Protein AF-A0A7K1ECV0-F1 (afdb_monomer)

Nearest PDB structures (foldseek):
  9j61-assembly6_F  TM=6.506E-01  e=1.079E+00  Streptomyces cinnamoneus
  9j61-assembly8_H  TM=6.694E-01  e=1.564E+00  Streptomyces cinnamoneus
  9j61-assembly2_B  TM=6.559E-01  e=1.884E+00  Streptomyces cinnamoneus
  9j61-assembly1_A  TM=4.413E-01  e=8.956E-01  Streptomyces cinnamoneus
  9j61-assembly7_G  TM=4.171E-01  e=1.771E+00  Streptomyces cinnamoneus

Solvent-accessible surface area (backbone atoms only — not comparable to full-atom values): 9580 Å² total; per-residue (Å²): 134,88,82,75,78,74,82,83,82,78,62,89,89,71,56,62,66,89,28,73,44,97,34,65,50,47,66,62,45,39,50,52,32,49,72,76,16,68,79,30,29,31,34,38,30,26,39,71,55,37,24,29,25,28,60,63,23,38,61,45,54,30,40,5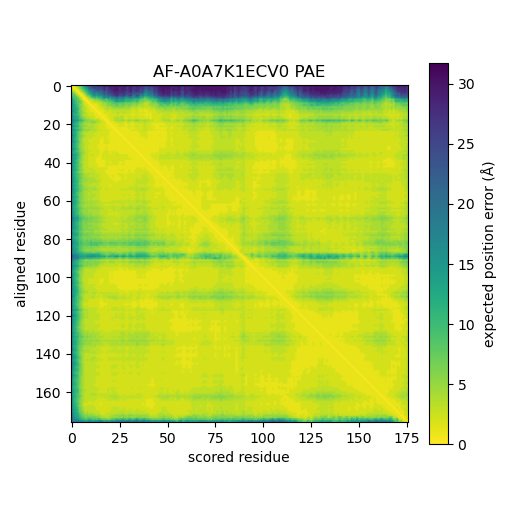0,34,43,45,71,41,84,82,22,51,75,44,66,44,77,92,50,56,45,69,82,57,71,63,69,48,88,75,57,76,54,76,44,28,50,29,42,55,46,31,47,63,77,43,37,85,39,78,44,50,38,32,43,70,45,46,26,34,66,36,42,11,53,52,39,28,76,58,70,40,56,62,73,57,17,39,49,30,20,47,48,49,40,52,55,47,50,56,49,50,52,51,52,46,42,75,54,17,74,57,44,43,81,41,82,43,70,48,51,76,72,80,110

Sequence (176 aa):
MSTRATSLSLPPGLSTGIGYLPHCDPGEAVEFVLRHSPRLPSAPSLPARSRREGMIAQAASGLAGVTIRVDGSIDVDLSLIDPEAPLDDERLSSDAWVGLRAFLTAVADRDGPVKVSLTGPVTLGIALWGAGIDIDLAFRIAGHAVRARIERLVDHVLSRVPQAQVVVFLDEPAMG

Radius of gyration: 16.37 Å; Cα contacts (8 Å, |Δi|>4): 323; chains: 1; bounding box: 38×32×44 Å

Mean predicted aligned error: 4.04 Å

pLDDT: mean 93.49, std 10.14, range [37.84, 98.62]

Secondary structure (DSSP, 8-state):
-----------TT-----SB---S-HHHHHHHHHHH-TTSPBPPB-TTT-GGGSHHHHHHTT-TTEEE-TTS-EEE-TTS--TTSPPS-TT--SGGGHHHHHHHHHTTT--EEEEEEEE-HHHHHHHHHHTT--HHHHHHHHHHHHHHHHHHHHHHHHHH-TTEEEEEEEE-GGG-

Foldseek 3Di:
DDPPPDDADDDPPQDEDPAEDADQDLLVVLVVQCVPRVQEGEQHQHVNNFVCLPQLNLLCQQAFQWDQDRNRAIAGDPVGHDLPDARPCQQVPDPNCPSVVSNLQVCLADQEEYEYEHEALVQNLVSVVVNPDDNVSSSSSSHSSVVNVVVSSVVNSCVRRVNYDYDYHYDYPVVD

Structure (mmCIF, N/CA/C/O backbone):
data_AF-A0A7K1ECV0-F1
#
_entry.id   AF-A0A7K1ECV0-F1
#
loop_
_atom_site.group_PDB
_atom_site.id
_atom_site.type_symbol
_atom_site.label_atom_id
_atom_site.label_alt_id
_atom_site.label_comp_id
_atom_site.label_asym_id
_atom_site.label_entity_id
_atom_site.label_seq_id
_atom_site.pdbx_PDB_ins_code
_atom_site.Cartn_x
_atom_site.Cartn_y
_atom_site.Cartn_z
_atom_site.occupancy
_atom_site.B_iso_or_equiv
_atom_site.auth_seq_id
_atom_site.auth_comp_id
_atom_site.auth_asym_id
_atom_site.auth_atom_id
_atom_site.pdbx_PDB_model_num
ATOM 1 N N . MET A 1 1 ? 15.207 12.474 23.025 1.00 37.88 1 MET A N 1
ATOM 2 C CA . MET A 1 1 ? 13.946 12.087 23.694 1.00 37.88 1 MET A CA 1
ATOM 3 C C . MET A 1 1 ? 13.718 10.619 23.386 1.00 37.88 1 MET A C 1
ATOM 5 O O . MET A 1 1 ? 13.722 10.266 22.219 1.00 37.88 1 MET A O 1
ATOM 9 N N . SER A 1 2 ? 13.677 9.764 24.408 1.00 37.84 2 SER A N 1
ATOM 10 C CA . SER A 1 2 ? 13.571 8.309 24.246 1.00 37.84 2 SER A CA 1
ATOM 11 C C . SER A 1 2 ? 12.123 7.937 23.928 1.00 37.84 2 SER A C 1
ATOM 13 O O . SER A 1 2 ? 11.246 8.109 24.776 1.00 37.84 2 SER A O 1
ATOM 15 N N . THR A 1 3 ? 11.857 7.491 22.701 1.00 42.78 3 THR A N 1
ATOM 16 C CA . THR A 1 3 ? 10.548 6.988 22.276 1.00 42.78 3 THR A CA 1
ATOM 17 C C . THR A 1 3 ? 10.315 5.653 22.979 1.00 42.78 3 THR A C 1
ATOM 19 O O . THR A 1 3 ? 10.854 4.624 22.576 1.00 42.78 3 THR A O 1
ATOM 22 N N . ARG A 1 4 ? 9.560 5.650 24.084 1.00 45.69 4 ARG A N 1
ATOM 23 C CA . ARG A 1 4 ? 9.070 4.397 24.670 1.00 45.69 4 ARG A CA 1
ATOM 24 C C . ARG A 1 4 ? 8.169 3.738 23.630 1.00 45.69 4 ARG A C 1
ATOM 26 O O . ARG A 1 4 ? 7.107 4.270 23.332 1.00 45.69 4 ARG A O 1
ATOM 33 N N . ALA A 1 5 ? 8.589 2.594 23.098 1.00 56.47 5 ALA A N 1
ATOM 34 C CA . ALA A 1 5 ? 7.700 1.716 22.356 1.00 56.47 5 ALA A CA 1
ATOM 35 C C . ALA A 1 5 ? 6.573 1.285 23.305 1.00 56.47 5 ALA A C 1
ATOM 37 O O . ALA A 1 5 ? 6.793 0.512 24.239 1.00 56.47 5 ALA A O 1
ATOM 38 N N . THR A 1 6 ? 5.380 1.848 23.131 1.00 60.03 6 THR A N 1
ATOM 39 C CA . THR A 1 6 ? 4.186 1.421 23.857 1.00 60.03 6 THR A CA 1
ATOM 40 C C . THR A 1 6 ? 3.909 -0.020 23.443 1.00 60.03 6 THR A C 1
ATOM 42 O O . THR A 1 6 ? 3.717 -0.291 22.259 1.00 60.03 6 THR A O 1
ATOM 45 N N . SER A 1 7 ? 3.942 -0.967 24.382 1.00 70.81 7 SER A N 1
ATOM 46 C CA . SER A 1 7 ? 3.729 -2.378 24.058 1.00 70.81 7 SER A CA 1
ATOM 47 C C . SER A 1 7 ? 2.317 -2.574 23.509 1.00 70.81 7 SER A C 1
ATOM 49 O O . SER A 1 7 ? 1.336 -2.370 24.227 1.00 70.81 7 SER A O 1
ATOM 51 N N . LEU A 1 8 ? 2.222 -2.967 22.241 1.00 80.88 8 LEU A N 1
ATOM 52 C CA . LEU A 1 8 ? 0.968 -3.317 21.589 1.00 80.88 8 LEU A CA 1
ATOM 53 C C . LEU A 1 8 ? 0.407 -4.600 22.220 1.00 80.88 8 LEU A C 1
ATOM 55 O O . LEU A 1 8 ? 1.002 -5.669 22.096 1.00 80.88 8 LEU A O 1
ATOM 59 N N . SER A 1 9 ? -0.734 -4.501 22.904 1.00 83.25 9 SER A N 1
ATOM 60 C CA . SER A 1 9 ? -1.427 -5.664 23.466 1.00 83.25 9 SER A CA 1
ATOM 61 C C . SER A 1 9 ? -2.449 -6.191 22.459 1.00 83.25 9 SER A C 1
ATOM 63 O O . SER A 1 9 ? -3.468 -5.549 22.207 1.00 83.25 9 SER A O 1
ATOM 65 N N . LEU A 1 10 ? -2.170 -7.357 21.870 1.00 86.56 10 LEU A N 1
ATOM 66 C CA . LEU A 1 10 ? -3.090 -8.059 20.972 1.00 86.56 10 LEU A CA 1
ATOM 67 C C . LEU A 1 10 ? -3.772 -9.201 21.743 1.00 86.56 10 LEU A C 1
ATOM 69 O O . LEU A 1 10 ? -3.133 -10.217 22.018 1.00 86.56 10 LEU A O 1
ATOM 73 N N . PRO A 1 11 ? -5.046 -9.050 22.140 1.00 89.44 11 PRO A N 1
ATOM 74 C CA . PRO A 1 11 ? -5.739 -10.066 22.919 1.00 89.44 11 PRO A CA 1
ATOM 75 C C . PRO A 1 11 ? -5.983 -11.343 22.097 1.00 89.44 11 PRO A C 1
ATOM 77 O O . PRO A 1 11 ? -6.156 -11.263 20.877 1.00 89.44 11 PRO A O 1
ATOM 80 N N . PRO A 1 12 ? -6.068 -12.521 22.745 1.00 92.62 12 PRO A N 1
ATOM 81 C CA . PRO A 1 12 ? -6.429 -13.763 22.067 1.00 92.62 12 PRO A CA 1
ATOM 82 C C . PRO A 1 12 ? -7.750 -13.636 21.297 1.00 92.62 12 PRO A C 1
ATOM 84 O O . PRO A 1 12 ? -8.711 -13.043 21.791 1.00 92.62 12 PRO A O 1
ATOM 87 N N . GLY A 1 13 ? -7.798 -14.197 20.086 1.00 92.62 13 GLY A N 1
ATOM 88 C CA . GLY A 1 13 ? -8.992 -14.170 19.233 1.00 92.62 13 GLY A CA 1
ATOM 89 C C . GLY A 1 13 ? -9.299 -12.814 18.585 1.00 92.62 13 GLY A C 1
ATOM 90 O O . GLY A 1 13 ? -10.409 -12.613 18.098 1.00 92.62 13 GLY A O 1
ATOM 91 N N . LEU A 1 14 ? -8.351 -11.870 18.581 1.00 94.19 14 LEU A N 1
ATOM 92 C CA . LEU A 1 14 ? -8.498 -10.602 17.869 1.00 94.19 14 LEU A CA 1
ATOM 93 C C . LEU A 1 14 ? -8.657 -10.827 16.355 1.00 94.19 14 LEU A C 1
ATOM 95 O O . LEU A 1 14 ? -7.800 -11.440 15.721 1.00 94.19 14 LEU A O 1
ATOM 99 N N . SER A 1 15 ? -9.730 -10.284 15.778 1.00 95.00 15 SER A N 1
ATOM 100 C CA . SER A 1 15 ? -9.984 -10.304 14.336 1.00 95.00 15 SER A CA 1
ATOM 101 C C . SER A 1 15 ? -9.415 -9.069 13.631 1.00 95.00 15 SER A C 1
ATOM 103 O O . SER A 1 15 ? -9.380 -7.967 14.186 1.00 95.00 15 SER A O 1
ATOM 105 N N . THR A 1 16 ? -8.979 -9.259 12.385 1.00 96.81 16 THR A N 1
ATOM 106 C CA . THR A 1 16 ? -8.577 -8.189 11.464 1.00 96.81 16 THR A CA 1
ATOM 107 C C . THR A 1 16 ? -8.771 -8.635 10.012 1.00 96.81 16 THR A C 1
ATOM 109 O O . THR A 1 16 ? -8.956 -9.822 9.742 1.00 96.81 16 THR A O 1
ATOM 112 N N . GLY A 1 17 ? -8.724 -7.686 9.077 1.00 94.56 17 GLY A N 1
ATOM 113 C CA . GLY A 1 17 ? -8.791 -7.951 7.640 1.00 94.56 17 GLY A CA 1
ATOM 114 C C . GLY A 1 17 ? -7.424 -8.240 7.008 1.00 94.56 17 GLY A C 1
ATOM 115 O O . GLY A 1 17 ? -6.371 -7.950 7.581 1.00 94.56 17 GLY A O 1
ATOM 116 N N . ILE A 1 18 ? -7.444 -8.766 5.782 1.00 93.00 18 ILE A N 1
ATOM 117 C CA . ILE A 1 18 ? -6.257 -8.991 4.930 1.00 93.00 18 ILE A CA 1
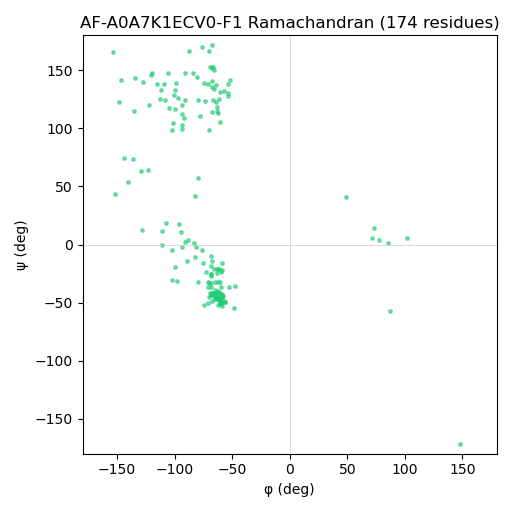ATOM 118 C C . ILE A 1 18 ? -6.018 -7.851 3.915 1.00 93.00 18 ILE A C 1
ATOM 120 O O . ILE A 1 18 ? -5.323 -8.032 2.927 1.00 93.00 18 ILE A O 1
ATOM 124 N N . GLY A 1 19 ? -6.614 -6.675 4.131 1.00 87.69 19 GLY A N 1
ATOM 125 C CA . GLY A 1 19 ? -6.414 -5.481 3.298 1.00 87.69 19 GLY A CA 1
ATOM 126 C C . GLY A 1 19 ? -7.336 -5.388 2.078 1.00 87.69 19 GLY A C 1
ATOM 127 O O . GLY A 1 19 ? -8.082 -4.420 1.963 1.00 87.69 19 GLY A O 1
ATOM 128 N N . TYR A 1 20 ? -7.335 -6.377 1.185 1.00 93.69 20 TYR A N 1
ATOM 129 C CA . TYR A 1 20 ? -8.167 -6.323 -0.025 1.00 93.69 20 TYR A CA 1
ATOM 130 C C . TYR A 1 20 ? -9.671 -6.359 0.291 1.00 93.69 20 TYR A C 1
ATOM 132 O O . TYR A 1 20 ? -10.126 -7.218 1.049 1.00 93.69 20 TYR A O 1
ATOM 140 N N . LEU A 1 21 ? -10.451 -5.477 -0.348 1.00 96.56 21 LEU A N 1
ATOM 141 C CA . LEU A 1 21 ? -11.912 -5.503 -0.300 1.00 96.56 21 LEU A CA 1
ATOM 142 C C . LEU A 1 21 ? -12.556 -5.325 -1.690 1.00 96.56 21 LEU A C 1
ATOM 144 O O . LEU A 1 21 ? -12.092 -4.511 -2.491 1.00 96.56 21 LEU A O 1
ATOM 148 N N . PRO A 1 22 ? -13.682 -6.013 -1.972 1.00 95.38 22 PRO A N 1
ATOM 149 C CA . PRO A 1 22 ? -14.389 -5.933 -3.253 1.00 95.38 22 PRO A CA 1
ATOM 150 C C . PRO A 1 22 ? -15.329 -4.714 -3.333 1.00 95.38 22 PRO A C 1
ATOM 152 O O . PRO A 1 22 ? -16.457 -4.828 -3.803 1.00 95.38 22 PRO A O 1
ATOM 155 N N . HIS A 1 23 ? -14.888 -3.554 -2.841 1.00 97.69 23 HIS A N 1
ATOM 156 C CA . HIS A 1 23 ? -15.672 -2.316 -2.848 1.00 97.69 23 HIS A CA 1
ATOM 157 C C . HIS A 1 23 ? -15.145 -1.348 -3.913 1.00 97.69 23 HIS A C 1
ATOM 159 O O . HIS A 1 23 ? -13.942 -1.296 -4.186 1.00 97.69 23 HIS A O 1
ATOM 165 N N . CYS A 1 24 ? -16.055 -0.559 -4.486 1.00 97.69 24 CYS A N 1
ATOM 166 C CA . CYS A 1 24 ? -15.715 0.554 -5.373 1.00 97.69 24 CYS A CA 1
ATOM 167 C C . CYS A 1 24 ? -15.718 1.894 -4.625 1.00 97.69 24 CYS A C 1
ATOM 169 O O . CYS A 1 24 ? -14.936 2.775 -4.965 1.00 97.69 24 CYS A O 1
ATOM 171 N N . ASP A 1 25 ? -16.558 2.054 -3.599 1.00 98.31 25 ASP A N 1
ATOM 172 C CA . ASP A 1 25 ? -16.584 3.263 -2.781 1.00 98.31 25 ASP A CA 1
ATOM 173 C C . ASP A 1 25 ? -15.641 3.136 -1.563 1.00 98.31 25 ASP A C 1
ATOM 175 O O . ASP A 1 25 ? -15.759 2.183 -0.783 1.00 98.31 25 ASP A O 1
ATOM 179 N N . PRO A 1 26 ? -14.686 4.068 -1.372 1.00 98.31 26 PRO A N 1
ATOM 180 C CA . PRO A 1 26 ? -13.785 4.034 -0.224 1.00 98.31 26 PRO A CA 1
ATOM 181 C C . PRO A 1 26 ? -14.474 4.230 1.128 1.00 98.31 26 PRO A C 1
ATOM 183 O O . PRO A 1 26 ? -14.014 3.665 2.118 1.00 98.31 26 PRO A O 1
ATOM 186 N N . GLY A 1 27 ? -15.550 5.016 1.189 1.00 98.50 27 GLY A N 1
ATOM 187 C CA . GLY A 1 27 ? -16.314 5.241 2.413 1.00 98.50 27 GLY A CA 1
ATOM 188 C C . GLY A 1 27 ? -17.026 3.971 2.866 1.00 98.50 27 GLY A C 1
ATOM 189 O O . GLY A 1 27 ? -16.862 3.565 4.015 1.00 98.50 27 GLY A O 1
ATOM 190 N N . GLU A 1 28 ? -17.720 3.292 1.949 1.00 98.62 28 GLU A N 1
ATOM 191 C CA . GLU A 1 28 ? -18.369 1.999 2.211 1.00 98.62 28 GLU A CA 1
ATOM 192 C C . GLU A 1 28 ? -17.358 0.942 2.675 1.00 98.62 28 GLU A C 1
ATOM 194 O O . GLU A 1 28 ? -17.601 0.216 3.640 1.00 98.62 28 GLU A O 1
ATOM 199 N N . ALA A 1 29 ? -16.186 0.883 2.033 1.00 98.50 29 ALA A N 1
ATOM 200 C CA . ALA A 1 29 ? -15.126 -0.043 2.418 1.00 98.50 29 ALA A CA 1
ATOM 201 C C . ALA A 1 29 ? -14.611 0.221 3.840 1.00 98.50 29 ALA A C 1
ATOM 203 O O . ALA A 1 29 ? -14.404 -0.708 4.623 1.00 98.50 29 ALA A O 1
ATOM 204 N N . VAL A 1 30 ? -14.401 1.491 4.188 1.00 98.50 30 VAL A N 1
ATOM 205 C CA . VAL A 1 30 ? -13.939 1.891 5.520 1.00 98.50 30 VAL A CA 1
ATOM 206 C C . VAL A 1 30 ? -15.010 1.622 6.573 1.00 98.50 30 VAL A C 1
ATOM 208 O O . VAL A 1 30 ? -14.694 1.077 7.631 1.00 98.50 30 VAL A O 1
ATOM 211 N N . GLU A 1 31 ? -16.276 1.918 6.280 1.00 98.56 31 GLU A N 1
ATOM 212 C CA . GLU A 1 31 ? -17.392 1.574 7.159 1.00 98.56 31 GLU A CA 1
ATOM 213 C C . GLU A 1 31 ? -17.452 0.059 7.399 1.00 98.56 31 GLU A C 1
ATOM 215 O O . GLU A 1 31 ? -17.574 -0.387 8.543 1.00 98.56 31 GLU A O 1
ATOM 220 N N . PHE A 1 32 ? -17.283 -0.745 6.345 1.00 98.56 32 PHE A N 1
ATOM 221 C CA . PHE A 1 32 ? -17.209 -2.198 6.450 1.00 98.56 32 PHE A CA 1
ATOM 222 C C . PHE A 1 32 ? -16.071 -2.645 7.380 1.00 98.56 32 PHE A C 1
ATOM 224 O O . PHE A 1 32 ? -16.303 -3.462 8.276 1.00 98.56 32 PHE A O 1
ATOM 231 N N . VAL A 1 33 ? -14.858 -2.103 7.224 1.00 98.44 33 VAL A N 1
ATOM 232 C CA . VAL A 1 33 ? -13.711 -2.423 8.094 1.00 98.44 33 VAL A CA 1
ATOM 233 C C . VAL A 1 33 ? -14.014 -2.089 9.554 1.00 98.44 33 VAL A C 1
ATOM 235 O O . VAL A 1 33 ? -13.817 -2.930 10.436 1.00 98.44 33 VAL A O 1
ATOM 238 N N . LEU A 1 34 ? -14.489 -0.871 9.821 1.00 98.12 34 LEU A N 1
ATOM 239 C CA . LEU A 1 34 ? -14.716 -0.388 11.183 1.00 98.12 34 LEU A CA 1
ATOM 240 C C . LEU A 1 34 ? -15.867 -1.126 11.867 1.00 98.12 34 LEU A C 1
ATOM 242 O O . LEU A 1 34 ? -15.792 -1.387 13.066 1.00 98.12 34 LEU A O 1
ATOM 246 N N . ARG A 1 35 ? -16.889 -1.536 11.111 1.00 98.19 35 ARG A N 1
ATOM 247 C CA . ARG A 1 35 ? -18.006 -2.334 11.623 1.00 98.19 35 ARG A CA 1
ATOM 248 C C . ARG A 1 35 ? -17.575 -3.744 12.033 1.00 98.19 35 ARG A C 1
ATOM 250 O O . ARG A 1 35 ? -18.016 -4.230 13.071 1.00 98.19 35 ARG A O 1
ATOM 257 N N . HIS A 1 36 ? -16.726 -4.406 11.243 1.00 97.44 36 HIS A N 1
ATOM 258 C CA . HIS A 1 36 ? -16.426 -5.836 11.423 1.00 97.44 36 HIS A CA 1
ATOM 259 C C . HIS A 1 36 ? -15.110 -6.129 12.156 1.00 97.44 36 HIS A C 1
ATOM 261 O O . HIS A 1 36 ? -14.914 -7.235 12.660 1.00 97.44 36 HIS A O 1
ATOM 267 N N . SER A 1 37 ? -14.176 -5.180 12.225 1.00 96.62 37 SER A N 1
ATOM 268 C CA . SER A 1 37 ? -12.897 -5.348 12.934 1.00 96.62 37 SER A CA 1
ATOM 269 C C . SER A 1 37 ? -12.469 -4.076 13.685 1.00 96.62 37 SER A C 1
ATOM 271 O O . SER A 1 37 ? -11.339 -3.619 13.523 1.00 96.62 37 SER A O 1
ATOM 273 N N . PRO A 1 38 ? -13.318 -3.499 14.562 1.00 95.81 38 PRO A N 1
ATOM 274 C CA . PRO A 1 38 ? -13.049 -2.205 15.210 1.00 95.81 38 PRO A CA 1
ATOM 275 C C . PRO A 1 38 ? -11.816 -2.204 16.129 1.00 95.81 38 PRO A C 1
ATOM 277 O O . PRO A 1 38 ? -11.221 -1.156 16.392 1.00 95.81 38 PRO A O 1
ATOM 280 N N . ARG A 1 39 ? -11.419 -3.374 16.645 1.00 95.38 39 ARG A N 1
ATOM 281 C CA . ARG A 1 39 ? -10.295 -3.512 17.585 1.00 95.38 39 ARG A CA 1
ATOM 282 C C . ARG A 1 39 ? -8.932 -3.495 16.889 1.00 95.38 39 ARG A C 1
ATOM 284 O O . ARG A 1 39 ? -7.989 -2.978 17.472 1.00 95.38 39 ARG A O 1
ATOM 291 N N . LEU A 1 40 ? -8.846 -3.998 15.657 1.00 96.88 40 LEU A N 1
ATOM 292 C CA . LEU A 1 40 ? -7.664 -3.924 14.793 1.00 96.88 40 LEU A CA 1
ATOM 293 C C . LEU A 1 40 ? -8.114 -3.739 13.336 1.00 96.88 40 LEU A C 1
ATOM 295 O O . LEU A 1 40 ? -8.097 -4.689 12.547 1.00 96.88 40 LEU A O 1
ATOM 299 N N . PRO A 1 41 ? -8.574 -2.534 12.972 1.00 97.75 41 PRO A N 1
ATOM 300 C CA . PRO A 1 41 ? -9.029 -2.263 11.627 1.00 97.75 41 PRO A CA 1
ATOM 301 C C . PRO A 1 41 ? -7.832 -2.234 10.673 1.00 97.75 41 PRO A C 1
ATOM 303 O O . PRO A 1 41 ? -6.774 -1.689 10.997 1.00 97.75 41 PRO A O 1
ATOM 306 N N . SER A 1 42 ? -8.010 -2.839 9.501 1.00 98.12 42 SER A N 1
ATOM 307 C CA . SER A 1 42 ? -7.015 -2.845 8.430 1.00 98.12 42 SER A CA 1
ATOM 308 C C . SER A 1 42 ? -7.387 -1.805 7.388 1.00 98.12 42 SER A C 1
ATOM 310 O O . SER A 1 42 ? -8.504 -1.844 6.877 1.00 98.12 42 SER A O 1
ATOM 312 N N . ALA A 1 43 ? -6.450 -0.929 7.029 1.00 98.19 43 ALA A N 1
ATOM 313 C CA . ALA A 1 43 ? -6.604 -0.045 5.884 1.00 98.19 43 ALA A CA 1
ATOM 314 C C . ALA A 1 43 ? -6.947 -0.883 4.639 1.00 98.19 43 ALA A C 1
ATOM 316 O O . ALA A 1 43 ? -6.249 -1.876 4.380 1.00 98.19 43 ALA A O 1
ATOM 317 N N . PRO A 1 44 ? -8.020 -0.541 3.906 1.00 98.00 44 PRO A N 1
ATOM 318 C CA . PRO A 1 44 ? -8.438 -1.311 2.756 1.00 98.00 44 PRO A CA 1
ATOM 319 C C . PRO A 1 44 ? -7.658 -0.910 1.500 1.00 98.00 44 PRO A C 1
ATOM 321 O O . PRO A 1 44 ? -7.324 0.2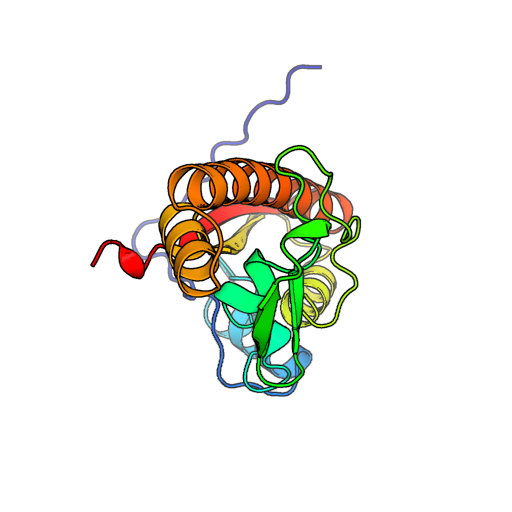62 1.313 1.00 98.00 44 PRO A O 1
ATOM 324 N N . SER A 1 45 ? -7.432 -1.875 0.612 1.00 97.00 45 SER A N 1
ATOM 325 C CA . SER A 1 45 ? -7.060 -1.636 -0.786 1.00 97.00 45 SER A CA 1
ATOM 326 C C . SER A 1 45 ? -8.224 -2.005 -1.706 1.00 97.00 45 SER A C 1
ATOM 328 O O . SER A 1 45 ? -8.908 -3.013 -1.492 1.00 97.00 45 SER A O 1
ATOM 330 N N . LEU A 1 46 ? -8.476 -1.170 -2.722 1.00 97.62 46 LEU A N 1
ATOM 331 C CA . LEU A 1 46 ? -9.705 -1.209 -3.525 1.00 97.62 46 LEU A CA 1
ATOM 332 C C . LEU A 1 46 ? -9.433 -1.398 -5.030 1.00 97.62 46 LEU A C 1
ATOM 334 O O . LEU A 1 46 ? -9.777 -0.532 -5.838 1.00 97.62 46 LEU A O 1
ATOM 338 N N . PRO A 1 47 ? -8.856 -2.528 -5.481 1.00 95.81 47 PRO A N 1
ATOM 339 C CA . PRO A 1 47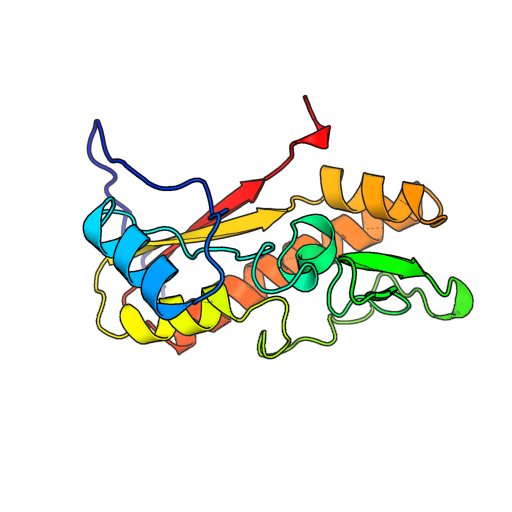 ? -8.562 -2.740 -6.895 1.00 95.81 47 PRO A CA 1
ATOM 340 C C . PRO A 1 47 ? -9.807 -2.877 -7.784 1.00 95.81 47 PRO A C 1
ATOM 342 O O . PRO A 1 47 ? -9.685 -2.759 -9.003 1.00 95.81 47 PRO A O 1
ATOM 345 N N . ALA A 1 48 ? -10.998 -3.078 -7.200 1.00 95.88 48 ALA A N 1
ATOM 346 C CA . ALA A 1 48 ? -12.273 -2.960 -7.912 1.00 95.88 48 ALA A CA 1
ATOM 347 C C . ALA A 1 48 ? -12.614 -1.497 -8.256 1.00 95.88 48 ALA A C 1
ATOM 349 O O . ALA A 1 48 ? -13.188 -1.240 -9.312 1.00 95.88 48 ALA A O 1
ATOM 350 N N . ARG A 1 49 ? -12.198 -0.538 -7.415 1.00 96.81 49 ARG A N 1
ATOM 351 C CA . ARG A 1 49 ? -12.271 0.900 -7.704 1.00 96.81 49 ARG A CA 1
ATOM 352 C C . ARG A 1 49 ? -11.208 1.325 -8.715 1.00 96.81 49 ARG A C 1
ATOM 354 O O . ARG A 1 49 ? -11.508 2.009 -9.688 1.00 96.81 49 ARG A O 1
ATOM 361 N N . SER A 1 50 ? -9.951 0.974 -8.457 1.00 96.62 50 SER A N 1
ATOM 362 C CA . SER A 1 50 ? -8.825 1.292 -9.335 1.00 96.62 50 SER A CA 1
ATOM 363 C C . SER A 1 50 ? -7.776 0.213 -9.241 1.00 96.62 50 SER A C 1
ATOM 365 O O . SER A 1 50 ? -7.203 -0.015 -8.181 1.00 96.62 50 SER A O 1
ATOM 367 N N . ARG A 1 51 ? -7.444 -0.390 -10.380 1.00 96.81 51 ARG A N 1
ATOM 368 C CA . ARG A 1 51 ? -6.432 -1.447 -10.475 1.00 96.81 51 ARG A CA 1
ATOM 369 C C . ARG A 1 51 ? -5.048 -1.008 -9.989 1.00 96.81 51 ARG A C 1
ATOM 371 O O . ARG A 1 51 ? -4.224 -1.858 -9.672 1.00 96.81 51 ARG A O 1
ATOM 378 N N . ARG A 1 52 ? -4.822 0.304 -9.857 1.00 95.81 52 ARG A N 1
ATOM 379 C CA . ARG A 1 52 ? -3.624 0.891 -9.243 1.00 95.81 52 ARG A CA 1
ATOM 380 C C . ARG A 1 52 ? -3.493 0.599 -7.747 1.00 95.81 52 ARG A C 1
ATOM 382 O O . ARG A 1 52 ? -2.389 0.657 -7.231 1.00 95.81 52 ARG A O 1
ATOM 389 N N . GLU A 1 53 ? -4.585 0.256 -7.066 1.00 96.38 53 GLU A N 1
ATOM 390 C CA . GLU A 1 53 ? -4.575 -0.224 -5.674 1.00 96.38 53 GLU A CA 1
ATOM 391 C C . GLU A 1 53 ? -4.278 -1.733 -5.571 1.00 96.38 53 GLU A C 1
ATOM 393 O O . GLU A 1 53 ? -4.286 -2.297 -4.479 1.00 96.38 53 GLU A O 1
ATOM 398 N N . GLY A 1 54 ? -4.041 -2.417 -6.697 1.00 95.69 54 GLY A N 1
ATOM 399 C CA . GLY A 1 54 ? -3.597 -3.809 -6.700 1.00 95.69 54 GLY A CA 1
ATOM 400 C C . GLY A 1 54 ? -2.187 -3.956 -6.123 1.00 95.69 54 GLY A C 1
ATOM 401 O O . GLY A 1 54 ? -1.375 -3.044 -6.233 1.00 95.69 54 GLY A O 1
ATOM 402 N N . MET A 1 55 ? -1.880 -5.123 -5.551 1.00 95.12 55 MET A N 1
ATOM 403 C CA . MET A 1 55 ? -0.639 -5.383 -4.801 1.00 95.12 55 MET A CA 1
ATOM 404 C C . MET A 1 55 ? 0.641 -4.928 -5.518 1.00 95.12 55 MET A C 1
ATOM 406 O O . MET A 1 55 ? 1.426 -4.163 -4.959 1.00 95.12 55 MET A O 1
ATOM 410 N N . ILE A 1 56 ? 0.853 -5.380 -6.758 1.00 96.44 56 ILE A N 1
ATOM 411 C CA . ILE A 1 56 ? 2.054 -5.031 -7.532 1.00 96.44 56 ILE A CA 1
ATOM 412 C C . ILE A 1 56 ? 2.022 -3.563 -7.954 1.00 96.44 56 ILE A C 1
ATOM 414 O O . ILE A 1 56 ? 3.011 -2.857 -7.795 1.00 96.44 56 ILE A O 1
ATOM 418 N N . ALA A 1 57 ? 0.876 -3.091 -8.444 1.00 96.19 57 ALA A N 1
ATOM 419 C CA . ALA A 1 57 ? 0.708 -1.725 -8.924 1.00 96.19 57 ALA A CA 1
ATOM 420 C C . ALA A 1 57 ? 0.972 -0.682 -7.825 1.00 96.19 57 ALA A C 1
ATOM 422 O O . ALA A 1 57 ? 1.691 0.292 -8.039 1.00 96.19 57 ALA A O 1
ATOM 423 N N . GLN A 1 58 ? 0.429 -0.917 -6.631 1.00 95.50 58 GLN A N 1
ATOM 424 C CA . GLN A 1 58 ? 0.613 -0.059 -5.469 1.00 95.50 58 GLN A CA 1
ATOM 425 C C . GLN A 1 58 ? 2.061 -0.112 -4.969 1.00 95.50 58 GLN A C 1
ATOM 427 O O . GLN A 1 58 ? 2.655 0.930 -4.691 1.00 95.50 58 GLN A O 1
ATOM 432 N N . ALA A 1 59 ? 2.661 -1.303 -4.897 1.00 95.75 59 ALA A N 1
ATOM 433 C CA . ALA A 1 59 ? 4.050 -1.458 -4.475 1.00 95.75 59 ALA A CA 1
ATOM 434 C C . ALA A 1 59 ? 5.032 -0.774 -5.438 1.00 95.75 59 ALA A C 1
ATOM 436 O O . ALA A 1 59 ? 5.944 -0.090 -4.983 1.00 95.75 59 ALA A O 1
ATOM 437 N N . ALA A 1 60 ? 4.791 -0.880 -6.746 1.00 96.12 60 ALA A N 1
ATOM 438 C CA . ALA A 1 60 ? 5.629 -0.298 -7.789 1.00 96.12 60 ALA A CA 1
ATOM 439 C C . ALA A 1 60 ? 5.362 1.196 -8.069 1.00 96.12 60 ALA A C 1
ATOM 441 O O . ALA A 1 60 ? 6.131 1.831 -8.788 1.00 96.12 60 ALA A O 1
ATOM 442 N N . SER A 1 61 ? 4.286 1.774 -7.521 1.00 95.19 61 SER A N 1
ATOM 443 C CA . SER A 1 61 ? 3.957 3.197 -7.684 1.00 95.19 61 SER A CA 1
ATOM 444 C C . SER A 1 61 ? 5.143 4.082 -7.286 1.00 95.19 61 SER A C 1
ATOM 446 O O . SER A 1 61 ? 5.685 3.912 -6.201 1.00 95.19 61 SER A O 1
ATOM 448 N N . GLY A 1 62 ? 5.524 5.045 -8.126 1.00 94.81 62 GLY A N 1
ATOM 449 C CA . GLY A 1 62 ? 6.606 5.996 -7.833 1.00 94.81 62 GLY A CA 1
ATOM 450 C C . GLY A 1 62 ? 8.028 5.444 -7.992 1.00 94.81 62 GLY A C 1
ATOM 451 O O . GLY A 1 62 ? 8.975 6.164 -7.696 1.00 94.81 62 GLY A O 1
ATOM 452 N N . LEU A 1 63 ? 8.214 4.198 -8.442 1.00 96.50 63 LEU A N 1
ATOM 453 C CA . LEU A 1 63 ? 9.539 3.703 -8.826 1.00 96.50 63 LEU A CA 1
ATOM 454 C C . LEU A 1 63 ? 10.048 4.428 -10.081 1.00 96.50 63 LEU A C 1
ATOM 456 O O . LEU A 1 63 ? 9.314 4.570 -11.061 1.00 96.50 63 LEU A O 1
ATOM 460 N N . ALA A 1 64 ? 11.320 4.833 -10.071 1.00 96.88 64 ALA A N 1
ATOM 461 C CA . ALA A 1 64 ? 11.977 5.399 -11.246 1.00 96.88 64 ALA A CA 1
ATOM 462 C C . ALA A 1 64 ? 11.916 4.413 -12.421 1.00 96.88 64 ALA A C 1
ATOM 464 O O . ALA A 1 64 ? 12.167 3.222 -12.248 1.00 96.88 64 ALA A O 1
ATOM 465 N N . GLY A 1 65 ? 11.528 4.904 -13.600 1.00 96.56 65 GLY A N 1
ATOM 466 C CA . GLY A 1 65 ? 11.375 4.093 -14.809 1.00 96.56 65 GLY A CA 1
ATOM 467 C C . GLY A 1 65 ? 10.184 3.129 -14.815 1.00 96.56 65 GLY A C 1
ATOM 468 O O . GLY A 1 65 ? 10.043 2.380 -15.777 1.00 96.56 65 GLY A O 1
ATOM 469 N N . VAL A 1 66 ? 9.301 3.149 -13.806 1.00 97.06 66 VAL A N 1
ATOM 470 C CA . VAL A 1 66 ? 8.104 2.293 -13.767 1.00 97.06 66 VAL A CA 1
ATOM 471 C C . VAL A 1 66 ? 6.828 3.120 -13.886 1.00 97.06 66 VAL A C 1
ATOM 473 O O . VAL A 1 66 ? 6.554 4.007 -13.081 1.00 97.06 66 VAL A O 1
ATOM 476 N N . THR A 1 67 ? 5.990 2.782 -14.865 1.00 96.12 67 THR A N 1
ATOM 477 C CA . THR A 1 67 ? 4.669 3.395 -15.054 1.00 96.12 67 THR A CA 1
ATOM 478 C C . THR A 1 67 ? 3.556 2.397 -14.759 1.00 96.12 67 THR A C 1
ATOM 480 O O . THR A 1 67 ? 3.554 1.279 -15.270 1.00 96.12 67 THR A O 1
ATOM 483 N N . ILE A 1 68 ? 2.557 2.817 -13.975 1.00 95.94 68 ILE A N 1
ATOM 484 C CA . ILE A 1 68 ? 1.370 2.005 -13.675 1.00 95.94 68 ILE A CA 1
ATOM 485 C C . ILE A 1 68 ? 0.244 2.323 -14.666 1.00 95.94 68 ILE A C 1
ATOM 487 O O . ILE A 1 68 ? -0.361 3.408 -14.634 1.00 95.94 68 ILE A O 1
ATOM 491 N N . ARG A 1 69 ? -0.087 1.354 -15.523 1.00 94.56 69 ARG A N 1
ATOM 492 C CA . ARG A 1 69 ? -1.183 1.467 -16.493 1.00 94.56 69 ARG A CA 1
ATOM 493 C C . ARG A 1 69 ? -2.553 1.456 -15.807 1.00 94.56 69 ARG A C 1
ATOM 495 O O . ARG A 1 69 ? -2.699 1.139 -14.627 1.00 94.56 69 ARG A O 1
ATOM 502 N N . VAL A 1 70 ? -3.589 1.832 -16.559 1.00 92.50 70 VAL A N 1
ATOM 503 C CA . VAL A 1 70 ? -4.977 1.904 -16.057 1.00 92.50 70 VAL A CA 1
ATOM 504 C C . VAL A 1 70 ? -5.490 0.541 -15.578 1.00 92.50 70 VAL A C 1
ATOM 506 O O . VAL A 1 70 ? -6.254 0.479 -14.619 1.00 92.50 70 VAL A O 1
ATOM 509 N N . ASP A 1 71 ? -5.042 -0.547 -16.203 1.00 94.56 71 ASP A N 1
ATOM 510 C CA . ASP A 1 71 ? -5.404 -1.924 -15.849 1.00 94.56 71 ASP A CA 1
ATOM 511 C C . ASP A 1 71 ? -4.608 -2.503 -14.661 1.00 94.56 71 ASP A C 1
ATOM 513 O O . ASP A 1 71 ? -4.894 -3.619 -14.210 1.00 94.56 71 ASP A O 1
ATOM 517 N N . GLY A 1 72 ? -3.659 -1.731 -14.118 1.00 93.50 72 GLY A N 1
ATOM 518 C CA . GLY A 1 72 ? -2.778 -2.111 -13.013 1.00 93.50 72 GLY A CA 1
ATOM 519 C C . GLY A 1 72 ? -1.520 -2.867 -13.443 1.00 93.50 72 GLY A C 1
ATOM 520 O O . GLY A 1 72 ? -0.734 -3.244 -12.577 1.00 93.50 72 GLY A O 1
ATOM 521 N N . SER A 1 73 ? -1.306 -3.091 -14.743 1.00 95.19 73 SER A N 1
ATOM 522 C CA . SER A 1 73 ? -0.025 -3.606 -15.231 1.00 95.19 73 SER A CA 1
ATOM 523 C C . SER A 1 73 ? 1.083 -2.559 -15.090 1.00 95.19 73 SER A C 1
ATOM 525 O O . SER A 1 73 ? 0.829 -1.348 -15.093 1.00 95.19 73 SER A O 1
ATOM 527 N N . ILE A 1 74 ? 2.317 -3.042 -14.959 1.00 96.50 74 ILE A N 1
ATOM 528 C CA . ILE A 1 74 ? 3.518 -2.210 -14.906 1.00 96.50 74 ILE A CA 1
ATOM 529 C C . ILE A 1 74 ? 4.185 -2.173 -16.280 1.00 96.50 74 ILE A C 1
ATOM 531 O O . ILE A 1 74 ? 4.245 -3.186 -16.976 1.00 96.50 74 ILE A O 1
ATOM 535 N N . ASP 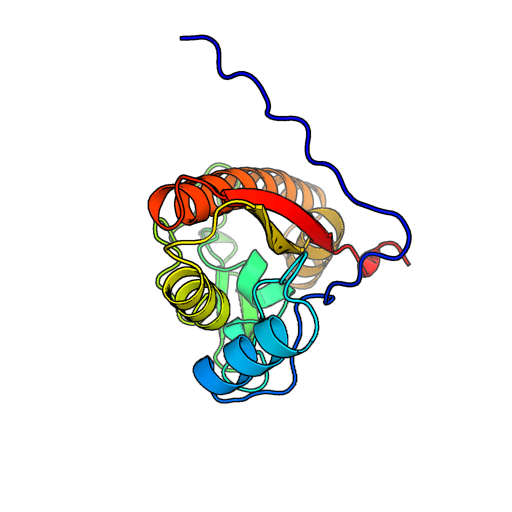A 1 75 ? 4.652 -0.993 -16.666 1.00 96.12 75 ASP A N 1
ATOM 536 C CA . ASP A 1 75 ? 5.508 -0.767 -17.826 1.00 96.12 75 ASP A CA 1
ATOM 537 C C . ASP A 1 75 ? 6.865 -0.267 -17.347 1.00 96.12 75 ASP A C 1
ATOM 539 O O . ASP A 1 75 ? 6.913 0.557 -16.430 1.00 96.12 75 ASP A O 1
ATOM 543 N N . VAL A 1 76 ? 7.942 -0.762 -17.949 1.00 97.56 76 VAL A N 1
ATOM 544 C CA . VAL A 1 76 ? 9.307 -0.477 -17.503 1.00 97.56 76 VAL A CA 1
ATOM 545 C C . VAL A 1 76 ? 10.105 0.159 -18.631 1.00 97.56 76 VAL A C 1
ATOM 547 O O . VAL A 1 76 ? 10.332 -0.458 -19.670 1.00 97.56 76 VAL A O 1
ATOM 550 N N . ASP A 1 77 ? 10.590 1.374 -18.391 1.00 97.25 77 ASP A N 1
ATOM 551 C CA . ASP A 1 77 ? 11.639 1.994 -19.191 1.00 97.25 77 ASP A CA 1
ATOM 552 C C . ASP A 1 77 ? 12.995 1.709 -18.538 1.00 97.25 77 ASP A C 1
ATOM 554 O O . ASP A 1 77 ? 13.406 2.369 -17.581 1.00 97.25 77 ASP A O 1
ATOM 558 N N . LEU A 1 78 ? 13.699 0.711 -19.076 1.00 95.69 78 LEU A N 1
ATOM 559 C CA . LEU A 1 78 ? 15.001 0.271 -18.571 1.00 95.69 78 LEU A CA 1
ATOM 560 C C . LEU A 1 78 ? 16.064 1.378 -18.591 1.00 95.69 78 LEU A C 1
ATOM 562 O O . LEU A 1 78 ? 17.019 1.299 -17.824 1.00 95.69 78 LEU A O 1
ATOM 566 N N . SER A 1 79 ? 15.915 2.404 -19.436 1.00 96.31 79 SER A N 1
ATOM 567 C CA . SER A 1 79 ? 16.864 3.522 -19.497 1.00 96.31 79 SER A CA 1
ATOM 568 C C . SER A 1 79 ? 16.724 4.504 -18.328 1.00 96.31 79 SER A C 1
ATOM 570 O O . SER A 1 79 ? 17.636 5.291 -18.080 1.00 96.31 79 SER A O 1
ATOM 572 N N . LEU A 1 80 ? 15.602 4.437 -17.604 1.00 96.31 80 LEU A N 1
ATOM 573 C CA . LEU A 1 80 ? 15.259 5.310 -16.480 1.00 96.31 80 LEU A CA 1
ATOM 574 C C . LEU A 1 80 ? 15.278 4.583 -15.127 1.00 96.31 80 LEU A C 1
ATOM 576 O O . LEU A 1 80 ? 14.989 5.203 -14.102 1.00 96.31 80 LEU A O 1
ATOM 580 N N . ILE A 1 81 ? 15.581 3.282 -15.109 1.00 96.25 81 ILE A N 1
ATOM 581 C CA . ILE A 1 81 ? 15.704 2.513 -13.871 1.00 96.25 81 ILE A CA 1
ATOM 582 C C . ILE A 1 81 ? 16.916 3.006 -13.078 1.00 96.25 81 ILE A C 1
ATOM 584 O O . ILE A 1 81 ? 18.050 2.960 -13.553 1.00 96.25 81 ILE A O 1
ATOM 588 N N . ASP A 1 82 ? 16.668 3.398 -11.832 1.00 92.75 82 ASP A N 1
ATOM 589 C CA . ASP A 1 82 ? 17.693 3.747 -10.856 1.00 92.75 82 ASP A CA 1
ATOM 590 C C . ASP A 1 82 ? 17.345 3.087 -9.508 1.00 92.75 82 ASP A C 1
ATOM 592 O O . ASP A 1 82 ? 16.311 3.416 -8.919 1.00 92.75 82 ASP A O 1
ATOM 596 N N . PRO A 1 83 ? 18.163 2.135 -9.015 1.00 90.44 83 PRO A N 1
ATOM 597 C CA . PRO A 1 83 ? 17.907 1.448 -7.750 1.00 90.44 83 PRO A CA 1
ATOM 598 C C . PRO A 1 83 ? 18.037 2.341 -6.513 1.00 90.44 83 PRO A C 1
ATOM 600 O O . PRO A 1 83 ? 17.518 1.970 -5.462 1.00 90.44 83 PRO A O 1
ATOM 603 N N . GLU A 1 84 ? 18.702 3.491 -6.630 1.00 90.25 84 GLU A N 1
ATOM 604 C CA . GLU A 1 84 ? 18.914 4.433 -5.529 1.00 90.25 84 GLU A CA 1
ATOM 605 C C . GLU A 1 84 ? 17.976 5.647 -5.609 1.00 90.25 84 GLU A C 1
ATOM 607 O O . GLU A 1 84 ? 17.959 6.480 -4.697 1.00 90.25 84 GLU A O 1
ATOM 612 N N . ALA A 1 85 ? 17.181 5.764 -6.679 1.00 92.75 85 ALA A N 1
ATOM 613 C CA . ALA A 1 85 ? 16.246 6.867 -6.826 1.00 92.75 85 ALA A CA 1
ATOM 614 C C . ALA A 1 85 ? 15.167 6.830 -5.729 1.00 92.75 85 ALA A C 1
ATOM 616 O O . ALA A 1 85 ? 14.611 5.770 -5.416 1.00 92.75 85 ALA A O 1
ATOM 617 N N . PRO A 1 86 ? 14.817 7.989 -5.145 1.00 92.31 86 PRO A N 1
ATOM 618 C CA . PRO A 1 86 ? 13.722 8.059 -4.194 1.00 92.31 86 PRO A CA 1
ATOM 619 C C . PRO A 1 86 ? 12.391 7.747 -4.885 1.00 92.31 86 PRO A C 1
ATOM 621 O O . PRO A 1 86 ? 12.180 8.065 -6.053 1.00 92.31 86 PRO A O 1
ATOM 624 N N . LEU A 1 87 ? 11.453 7.182 -4.125 1.00 93.19 87 LEU A N 1
ATOM 625 C CA . LEU A 1 87 ? 10.089 6.956 -4.595 1.00 93.19 87 LEU A CA 1
ATOM 626 C C . LEU A 1 87 ? 9.384 8.294 -4.880 1.00 93.19 87 LEU A C 1
ATOM 628 O O . LEU A 1 87 ? 9.196 9.089 -3.950 1.00 93.19 87 LEU A O 1
ATOM 632 N N . ASP A 1 88 ? 8.903 8.489 -6.107 1.00 90.44 88 ASP A N 1
ATOM 633 C CA . ASP A 1 88 ? 8.107 9.640 -6.559 1.00 90.44 88 ASP A CA 1
ATOM 634 C C . ASP A 1 88 ? 6.626 9.506 -6.143 1.00 90.44 88 ASP A C 1
ATOM 636 O O . ASP A 1 88 ? 5.701 9.430 -6.951 1.00 90.44 88 ASP A O 1
ATOM 640 N N . ASP A 1 89 ? 6.394 9.364 -4.833 1.00 83.94 89 ASP A N 1
ATOM 641 C CA . ASP A 1 89 ? 5.055 9.325 -4.231 1.00 83.94 89 ASP A CA 1
ATOM 642 C C . ASP A 1 89 ? 5.026 9.827 -2.778 1.00 83.94 89 ASP A C 1
ATOM 644 O O . ASP A 1 89 ? 4.379 9.242 -1.910 1.00 83.94 89 ASP A O 1
ATOM 648 N N . GLU A 1 90 ? 5.724 10.935 -2.497 1.00 71.75 90 GLU A N 1
ATOM 649 C CA . GLU A 1 90 ? 6.035 11.411 -1.133 1.00 71.75 90 GLU A CA 1
ATOM 650 C C . GLU A 1 90 ? 4.852 11.431 -0.154 1.00 71.75 90 GLU A C 1
ATOM 652 O O . GLU A 1 90 ? 5.022 11.164 1.034 1.00 71.75 90 GLU A O 1
ATOM 6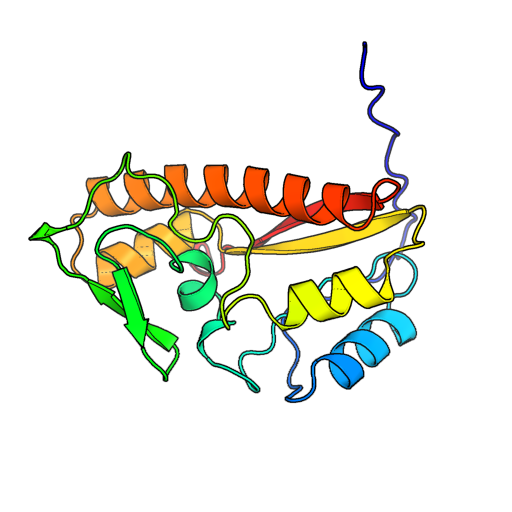57 N N . ARG A 1 91 ? 3.642 11.741 -0.634 1.00 79.62 91 ARG A N 1
ATOM 658 C CA . ARG A 1 91 ? 2.440 11.877 0.207 1.00 79.62 91 ARG A CA 1
ATOM 659 C C . ARG A 1 91 ? 1.396 10.793 -0.005 1.00 79.62 91 ARG A C 1
ATOM 661 O O . ARG A 1 91 ? 0.265 10.983 0.443 1.00 79.62 91 ARG A O 1
ATOM 668 N N . LEU A 1 92 ? 1.736 9.714 -0.714 1.00 91.44 92 LEU A N 1
ATOM 669 C CA . LEU A 1 92 ? 0.790 8.644 -1.047 1.00 91.44 92 LEU A CA 1
ATOM 670 C C . LEU A 1 92 ? -0.511 9.235 -1.636 1.00 91.44 92 LEU A C 1
ATOM 672 O O . LEU A 1 92 ? -1.630 8.881 -1.261 1.00 91.44 92 LEU A O 1
ATOM 676 N N . SER A 1 93 ? -0.369 10.246 -2.500 1.00 89.56 93 SER A N 1
ATOM 677 C CA . SER A 1 93 ? -1.476 11.059 -3.025 1.00 89.56 93 SER A CA 1
ATOM 678 C C . SER A 1 93 ? -2.092 10.482 -4.298 1.00 89.56 93 SER A C 1
ATOM 680 O O . SER A 1 93 ? -3.197 10.877 -4.671 1.00 89.56 93 SER A O 1
ATOM 682 N N . SER A 1 94 ? -1.412 9.531 -4.941 1.00 91.25 94 SER A N 1
ATOM 683 C CA . SER A 1 94 ? -1.864 8.905 -6.181 1.00 91.25 94 SER A CA 1
ATOM 684 C C . SER A 1 94 ? -3.123 8.051 -5.986 1.00 91.25 94 SER A C 1
ATOM 686 O O . SER A 1 94 ? -3.578 7.770 -4.869 1.00 91.25 94 SER A O 1
ATOM 688 N N . ASP A 1 95 ? -3.680 7.601 -7.106 1.00 90.75 95 ASP A N 1
ATOM 689 C CA . ASP A 1 95 ? -4.819 6.686 -7.154 1.00 90.75 95 ASP A CA 1
ATOM 690 C 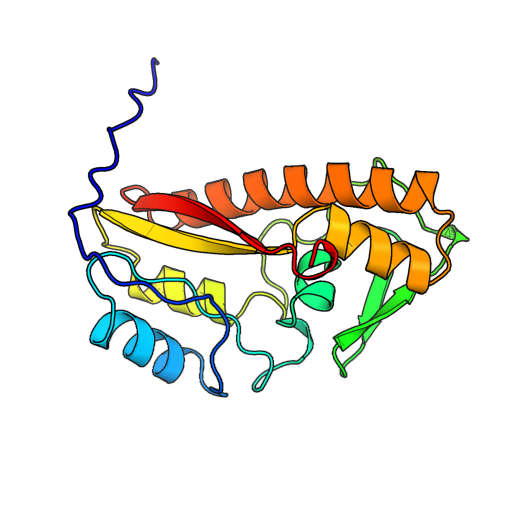C . ASP A 1 95 ? -4.571 5.346 -6.452 1.00 90.75 95 ASP A C 1
ATOM 692 O O . ASP A 1 95 ? -5.530 4.699 -6.039 1.00 90.75 95 ASP A O 1
ATOM 696 N N . ALA A 1 96 ? -3.308 4.946 -6.283 1.00 93.56 96 ALA A N 1
ATOM 697 C CA . ALA A 1 96 ? -2.928 3.705 -5.614 1.00 93.56 96 ALA A CA 1
ATOM 698 C C . ALA A 1 96 ? -3.229 3.704 -4.103 1.00 93.56 96 ALA A C 1
ATOM 700 O O . ALA A 1 96 ? -3.141 2.661 -3.463 1.00 93.56 96 ALA A O 1
ATOM 701 N N . TRP A 1 97 ? -3.591 4.853 -3.529 1.00 96.44 97 TRP A N 1
ATOM 702 C CA . TRP A 1 97 ? -3.658 5.054 -2.079 1.00 96.44 97 TRP A CA 1
ATOM 703 C C . TRP A 1 97 ? -4.995 5.625 -1.591 1.00 96.44 97 TRP A C 1
ATOM 705 O O . TRP A 1 97 ? -5.098 6.064 -0.446 1.00 96.44 97 TRP A O 1
ATOM 715 N N . VAL A 1 98 ? -6.033 5.647 -2.434 1.00 97.38 98 VAL A N 1
ATOM 716 C CA . VAL A 1 98 ? -7.337 6.229 -2.069 1.00 97.38 98 VAL A CA 1
ATOM 717 C C . VAL A 1 98 ? -7.974 5.487 -0.888 1.00 97.38 98 VAL A C 1
ATOM 719 O O . VAL A 1 98 ? -8.412 6.152 0.053 1.00 97.38 98 VAL A O 1
ATOM 722 N N . GLY A 1 99 ? -7.966 4.146 -0.884 1.00 97.94 99 GLY A N 1
ATOM 723 C CA . GLY A 1 99 ? -8.467 3.350 0.244 1.00 97.94 99 GLY A CA 1
ATOM 724 C C . GLY A 1 99 ? -7.756 3.668 1.567 1.00 97.94 99 GLY A C 1
ATOM 725 O O . GLY A 1 99 ? -8.411 3.919 2.581 1.00 97.94 99 GLY A O 1
ATOM 726 N N . LEU A 1 100 ? -6.422 3.783 1.538 1.00 97.88 100 LEU A N 1
ATOM 727 C CA . LEU A 1 100 ? -5.619 4.200 2.693 1.00 97.88 100 LEU A CA 1
ATOM 728 C C . LEU A 1 100 ? -6.007 5.603 3.181 1.00 97.88 100 LEU A C 1
ATOM 730 O O . LEU A 1 100 ? -6.244 5.795 4.370 1.00 97.88 100 LEU A O 1
ATOM 734 N N . ARG A 1 101 ? -6.091 6.597 2.288 1.00 97.69 101 ARG A N 1
ATOM 735 C CA . ARG A 1 101 ? -6.394 7.984 2.685 1.00 97.69 101 ARG A CA 1
ATOM 736 C C . ARG A 1 101 ? -7.798 8.139 3.271 1.00 97.69 101 ARG A C 1
ATOM 738 O O . ARG A 1 101 ? -7.973 8.879 4.242 1.00 97.69 101 ARG A O 1
ATOM 745 N N . ALA A 1 102 ? -8.784 7.441 2.707 1.00 98.44 102 ALA A N 1
ATOM 746 C CA . ALA A 1 102 ? -10.140 7.402 3.249 1.00 98.44 102 ALA A CA 1
ATOM 747 C C . ALA A 1 102 ? -10.148 6.784 4.655 1.00 98.44 102 ALA A C 1
ATOM 749 O O . ALA A 1 102 ? -10.724 7.350 5.583 1.00 98.44 102 ALA A O 1
ATOM 750 N N . PHE A 1 103 ? -9.425 5.676 4.834 1.00 98.56 103 PHE A N 1
ATOM 751 C CA . PHE A 1 103 ? -9.281 5.024 6.128 1.00 98.56 103 PHE A CA 1
ATOM 752 C C . PHE A 1 103 ? -8.656 5.938 7.183 1.00 98.56 103 PHE A C 1
ATOM 754 O O . PHE A 1 103 ? -9.231 6.096 8.256 1.00 98.56 103 PHE A O 1
ATOM 761 N N . LEU A 1 104 ? -7.532 6.593 6.869 1.00 98.19 104 LEU A N 1
ATOM 762 C CA . LEU A 1 104 ? -6.851 7.502 7.800 1.00 98.19 104 LEU A CA 1
ATOM 763 C C . LEU A 1 104 ? -7.712 8.698 8.202 1.00 98.19 104 LEU A C 1
ATOM 765 O O . LEU A 1 104 ? -7.614 9.166 9.331 1.00 98.19 104 LEU A O 1
ATOM 769 N N . THR A 1 105 ? -8.578 9.162 7.303 1.00 98.31 105 THR A N 1
ATOM 770 C CA . THR A 1 105 ? -9.542 10.224 7.607 1.00 98.31 105 THR A CA 1
ATOM 771 C C . THR A 1 105 ? -10.584 9.741 8.617 1.00 98.31 105 THR A C 1
ATOM 773 O O . THR A 1 105 ? -10.890 10.452 9.568 1.00 98.31 105 THR A O 1
ATOM 776 N N . ALA A 1 106 ? -11.105 8.522 8.454 1.00 98.44 106 ALA A N 1
ATOM 777 C CA . ALA A 1 106 ? -12.123 7.967 9.346 1.00 98.44 106 ALA A CA 1
ATOM 778 C C . ALA A 1 106 ? -11.591 7.569 10.732 1.00 98.44 106 ALA A C 1
ATOM 780 O O . ALA A 1 106 ? -12.364 7.499 11.685 1.00 98.44 106 ALA A O 1
ATOM 781 N N . VAL A 1 107 ? -10.289 7.289 10.854 1.00 98.19 107 VAL A N 1
ATOM 782 C CA . VAL A 1 107 ? -9.656 6.888 12.123 1.00 98.19 107 VAL A CA 1
ATOM 783 C C . VAL A 1 107 ? -8.769 7.977 12.730 1.00 98.19 107 VAL A C 1
ATOM 785 O O . VAL A 1 107 ? -7.947 7.660 13.581 1.00 98.19 107 VAL A O 1
ATOM 788 N N . ALA A 1 108 ? -8.932 9.243 12.328 1.00 97.81 108 ALA A N 1
ATOM 789 C CA . ALA A 1 108 ? -8.091 10.368 12.760 1.00 97.81 108 ALA A CA 1
ATOM 790 C C . ALA A 1 108 ? -7.957 10.503 14.291 1.00 97.81 108 ALA A C 1
ATOM 792 O O . ALA A 1 108 ? -6.870 10.788 14.790 1.00 97.81 108 ALA A O 1
ATOM 793 N N . ASP A 1 109 ? -9.035 10.222 15.029 1.00 96.62 109 ASP A N 1
ATOM 794 C CA . ASP A 1 109 ? -9.089 10.318 16.496 1.00 96.62 109 ASP A CA 1
ATOM 795 C C . ASP A 1 109 ? -8.788 8.988 17.212 1.00 96.62 109 ASP A C 1
ATOM 797 O O . ASP A 1 109 ? -9.037 8.837 18.409 1.00 96.62 109 ASP A O 1
ATOM 801 N N . ARG A 1 110 ? -8.309 7.970 16.489 1.00 95.25 110 ARG A N 1
ATOM 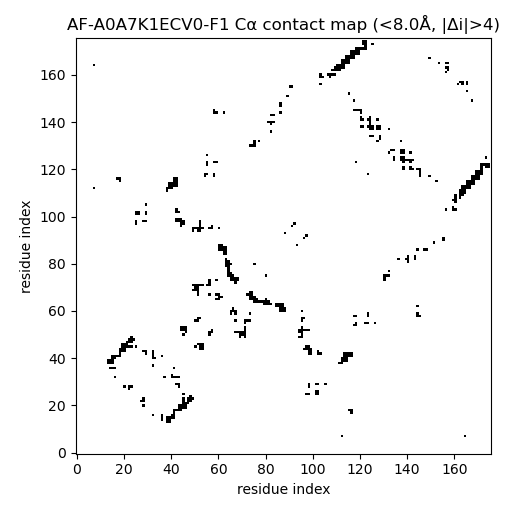802 C CA . ARG A 1 110 ? -8.084 6.642 17.062 1.00 95.25 110 ARG A CA 1
ATOM 803 C C . ARG A 1 110 ? -6.853 6.620 17.970 1.00 95.25 110 ARG A C 1
ATOM 805 O O . ARG A 1 110 ? -5.732 6.823 17.514 1.00 95.25 110 ARG A O 1
ATOM 812 N N . ASP A 1 111 ? -7.076 6.214 19.216 1.00 94.19 111 ASP A N 1
ATOM 813 C CA . ASP A 1 111 ? -6.044 5.798 20.170 1.00 94.19 111 ASP A CA 1
ATOM 814 C C . ASP A 1 111 ? -6.029 4.264 20.260 1.00 94.19 111 ASP A C 1
ATOM 816 O O . ASP A 1 111 ? -6.904 3.638 20.865 1.00 94.19 111 ASP A O 1
ATOM 820 N N . GLY A 1 112 ? -5.101 3.634 19.541 1.00 93.69 112 GLY A N 1
ATOM 821 C CA . GLY A 1 112 ? -5.006 2.178 19.453 1.00 93.69 112 GLY A CA 1
ATOM 822 C C . GLY A 1 112 ? -4.490 1.684 18.105 1.00 93.69 112 GLY A C 1
ATOM 823 O O . GLY A 1 112 ? -4.052 2.474 17.263 1.00 93.69 112 GLY A O 1
ATOM 824 N N . PRO A 1 113 ? -4.518 0.364 17.859 1.00 96.31 113 PRO A N 1
ATOM 825 C CA . PRO A 1 113 ? -3.805 -0.175 16.723 1.00 96.31 113 PRO A CA 1
ATOM 826 C C . PRO A 1 113 ? -4.550 -0.024 15.411 1.00 96.31 113 PRO A C 1
ATOM 828 O O . PRO A 1 113 ? -5.771 -0.180 15.360 1.00 96.31 113 PRO A O 1
ATOM 831 N N . VAL A 1 114 ? -3.793 0.222 14.350 1.00 97.38 114 VAL A N 1
ATOM 832 C CA . VAL A 1 114 ? -4.247 0.190 12.958 1.00 97.38 114 VAL A CA 1
ATOM 833 C C . VAL A 1 114 ? -3.325 -0.723 12.174 1.00 97.38 114 VAL A C 1
ATOM 835 O O . VAL A 1 114 ? -2.112 -0.710 12.382 1.00 97.38 114 VAL A O 1
ATOM 838 N N . LYS A 1 115 ? -3.890 -1.518 11.271 1.00 97.88 115 LYS A N 1
ATOM 839 C CA . LYS A 1 115 ? -3.113 -2.344 10.353 1.00 97.88 115 LYS A CA 1
ATOM 840 C C . LYS A 1 115 ? -3.038 -1.660 8.991 1.00 97.88 115 LYS A C 1
ATOM 842 O O . LYS A 1 115 ? -4.057 -1.241 8.452 1.00 97.88 115 LYS A O 1
ATOM 847 N N . VAL A 1 116 ? -1.845 -1.595 8.417 1.00 97.44 116 VAL A N 1
ATOM 848 C CA . VAL A 1 116 ? -1.614 -1.277 7.002 1.00 97.44 116 VAL A CA 1
ATOM 849 C C . VAL A 1 116 ? -0.884 -2.451 6.363 1.00 97.44 116 VAL A C 1
ATOM 851 O O . VAL A 1 116 ? -0.098 -3.119 7.033 1.00 97.44 116 VAL A O 1
ATOM 854 N N . SER A 1 117 ? -1.166 -2.730 5.093 1.00 95.94 117 SER A N 1
ATOM 855 C CA . SER A 1 117 ? -0.553 -3.854 4.375 1.00 95.94 117 SER A CA 1
ATOM 856 C C . SER A 1 117 ? 0.224 -3.340 3.169 1.00 95.94 117 SER A C 1
ATOM 858 O O . SER A 1 117 ? -0.144 -2.318 2.589 1.00 95.94 117 SER A O 1
ATOM 860 N N . LEU A 1 118 ? 1.311 -4.021 2.825 1.00 95.88 118 LEU A N 1
ATOM 861 C CA . LEU A 1 118 ? 2.178 -3.695 1.701 1.00 95.88 118 LEU A CA 1
ATOM 862 C C . LEU A 1 118 ? 2.740 -4.991 1.111 1.00 95.88 118 LEU A C 1
ATOM 864 O O . LEU A 1 118 ? 3.120 -5.895 1.848 1.00 95.88 118 LEU A O 1
ATOM 868 N N . THR A 1 119 ? 2.849 -5.068 -0.211 1.00 97.38 119 THR A N 1
ATOM 869 C CA . THR A 1 119 ? 3.565 -6.164 -0.878 1.00 97.38 119 THR A CA 1
ATOM 870 C C . THR A 1 119 ? 5.032 -6.192 -0.446 1.00 97.38 119 THR A C 1
ATOM 872 O O . THR A 1 119 ? 5.709 -5.163 -0.476 1.00 97.38 119 THR A O 1
ATOM 875 N N . GLY A 1 120 ? 5.534 -7.363 -0.064 1.00 97.81 120 GLY A N 1
ATOM 876 C CA . GLY A 1 120 ? 6.927 -7.529 0.335 1.00 97.81 120 GLY A CA 1
ATOM 877 C C . GLY A 1 120 ? 7.922 -7.545 -0.841 1.00 97.81 120 GLY A C 1
ATOM 878 O O . GLY A 1 120 ? 7.528 -7.556 -2.016 1.00 97.81 120 GLY A O 1
ATOM 879 N N . PRO A 1 121 ? 9.235 -7.491 -0.541 1.00 97.81 121 PRO A N 1
ATOM 880 C CA . PRO A 1 121 ? 10.278 -7.340 -1.551 1.00 97.81 121 PRO A CA 1
ATOM 881 C C . PRO A 1 121 ? 10.442 -8.560 -2.463 1.00 97.81 121 PRO A C 1
ATOM 883 O O . PRO A 1 121 ? 10.898 -8.392 -3.591 1.00 97.81 121 PRO A O 1
ATOM 886 N N . VAL A 1 122 ? 10.075 -9.771 -2.032 1.00 98.06 122 VAL A N 1
ATOM 887 C CA . VAL A 1 122 ? 10.218 -10.971 -2.871 1.00 98.06 122 VAL A CA 1
ATOM 888 C C . VAL A 1 122 ? 9.208 -10.935 -4.012 1.00 98.06 122 VAL A C 1
ATOM 890 O O . VAL A 1 122 ? 9.569 -11.050 -5.182 1.00 98.06 122 VAL A O 1
ATOM 893 N N . THR A 1 123 ? 7.945 -10.696 -3.681 1.00 98.00 123 THR A N 1
ATOM 894 C CA . THR A 1 123 ? 6.841 -10.602 -4.635 1.00 98.00 123 THR A CA 1
ATOM 895 C C . THR A 1 123 ? 7.024 -9.413 -5.574 1.00 98.00 123 THR A C 1
ATOM 897 O O . THR A 1 123 ? 6.820 -9.552 -6.781 1.00 98.00 123 THR A O 1
ATOM 900 N N . LEU A 1 124 ? 7.458 -8.257 -5.057 1.00 98.25 124 LEU A N 1
ATOM 901 C CA . LEU A 1 124 ? 7.781 -7.109 -5.905 1.00 98.25 124 LEU A CA 1
ATOM 902 C C . LEU A 1 124 ? 8.982 -7.400 -6.820 1.00 98.25 124 LEU A C 1
ATOM 904 O O . LEU A 1 124 ? 8.909 -7.107 -8.010 1.00 98.25 124 LEU A O 1
ATOM 908 N N . GLY A 1 125 ? 10.052 -8.012 -6.304 1.00 98.19 125 GLY A N 1
ATOM 909 C CA . GLY A 1 125 ? 11.238 -8.372 -7.088 1.00 98.19 125 GLY A CA 1
ATOM 910 C C . GLY A 1 125 ? 10.910 -9.320 -8.241 1.00 98.19 125 GLY A C 1
ATOM 911 O O . GLY A 1 125 ? 11.321 -9.076 -9.373 1.00 98.19 125 GLY A O 1
ATOM 912 N N . ILE A 1 126 ? 10.081 -10.337 -7.992 1.00 98.12 126 ILE A N 1
ATOM 913 C CA . ILE A 1 126 ? 9.596 -11.261 -9.029 1.00 98.12 126 ILE A CA 1
ATOM 914 C C . ILE A 1 126 ? 8.768 -10.527 -10.088 1.00 98.12 126 ILE A C 1
ATOM 916 O O . ILE A 1 126 ? 8.933 -10.789 -11.278 1.00 98.12 126 ILE A O 1
ATOM 920 N N . ALA A 1 127 ? 7.901 -9.594 -9.685 1.00 97.69 127 ALA A N 1
ATOM 921 C CA . ALA A 1 127 ? 7.107 -8.816 -10.632 1.00 97.69 127 ALA A CA 1
ATOM 922 C C . ALA A 1 127 ? 7.974 -7.896 -11.508 1.00 97.69 127 ALA A C 1
ATOM 924 O O . ALA A 1 127 ? 7.750 -7.814 -12.713 1.00 97.69 127 ALA A O 1
ATOM 925 N N . LEU A 1 128 ? 8.979 -7.243 -10.920 1.00 98.25 128 LEU A N 1
ATOM 926 C CA . LEU A 1 128 ? 9.937 -6.394 -11.635 1.00 98.25 128 LEU A CA 1
ATOM 927 C C . LEU A 1 128 ? 10.805 -7.203 -12.607 1.00 98.25 128 LEU A C 1
ATOM 929 O O . LEU A 1 128 ? 10.993 -6.793 -13.753 1.00 98.25 128 LEU A O 1
ATOM 933 N N . TRP A 1 129 ? 11.270 -8.380 -12.185 1.00 98.19 129 TRP A N 1
ATOM 934 C CA . TRP A 1 129 ? 11.972 -9.319 -13.058 1.00 98.19 129 TRP A CA 1
ATOM 935 C C . TRP A 1 129 ? 11.084 -9.782 -14.220 1.00 98.19 129 TRP A C 1
ATOM 937 O O . TRP A 1 129 ? 11.490 -9.732 -15.380 1.00 98.19 129 TRP A O 1
ATOM 947 N N . GLY A 1 130 ? 9.829 -10.140 -13.932 1.00 97.12 130 GLY A N 1
ATOM 948 C CA . GLY A 1 130 ? 8.835 -10.495 -14.947 1.00 97.12 130 GLY A CA 1
ATOM 949 C C . GLY A 1 130 ? 8.506 -9.358 -15.923 1.00 97.12 130 GLY A C 1
ATOM 950 O O . GLY A 1 130 ? 8.055 -9.623 -17.035 1.00 97.12 130 GLY A O 1
ATOM 951 N N . ALA A 1 131 ? 8.767 -8.107 -15.538 1.00 96.56 131 ALA A N 1
ATOM 952 C CA . ALA A 1 131 ? 8.636 -6.928 -16.390 1.00 96.56 131 ALA A CA 1
ATOM 953 C C . ALA A 1 131 ? 9.910 -6.593 -17.191 1.00 96.56 131 ALA A C 1
ATOM 955 O O . ALA A 1 131 ? 9.929 -5.602 -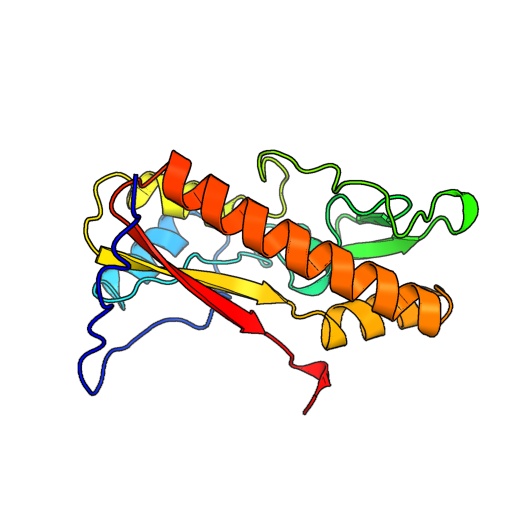17.917 1.00 96.56 131 ALA A O 1
ATOM 956 N N . GLY A 1 132 ? 10.956 -7.422 -17.099 1.00 96.88 132 GLY A N 1
ATOM 957 C CA . GLY A 1 132 ? 12.163 -7.326 -17.922 1.00 96.88 132 GLY A CA 1
ATOM 958 C C . GLY A 1 132 ? 13.374 -6.688 -17.242 1.00 96.88 132 GLY A C 1
ATOM 959 O O . GLY A 1 132 ? 14.394 -6.502 -17.904 1.00 96.88 132 GLY A O 1
ATOM 960 N N . ILE A 1 133 ? 13.300 -6.365 -15.946 1.00 97.88 133 ILE A N 1
ATOM 961 C CA . ILE A 1 133 ? 14.472 -5.920 -15.179 1.00 97.88 133 ILE A CA 1
ATOM 962 C C . ILE A 1 133 ? 15.365 -7.132 -14.885 1.00 97.88 133 ILE A C 1
ATOM 964 O O . ILE A 1 133 ? 14.869 -8.210 -14.557 1.00 97.88 133 ILE A O 1
ATOM 968 N N . ASP A 1 134 ? 16.684 -6.959 -14.991 1.00 97.62 134 ASP A N 1
ATOM 969 C CA . ASP A 1 134 ? 17.648 -7.980 -14.570 1.00 97.62 134 ASP A CA 1
ATOM 970 C C . ASP A 1 134 ? 17.372 -8.448 -13.130 1.00 97.62 134 ASP A C 1
ATOM 972 O O . ASP A 1 134 ? 17.001 -7.645 -12.277 1.00 97.62 134 ASP A O 1
ATOM 976 N N . ILE A 1 135 ? 17.538 -9.743 -12.853 1.00 97.31 135 ILE A N 1
ATOM 977 C CA . ILE A 1 135 ? 17.095 -10.346 -11.592 1.00 97.31 135 ILE A CA 1
ATOM 978 C C . ILE A 1 135 ? 17.765 -9.710 -10.366 1.00 97.31 135 ILE A C 1
ATOM 980 O O . ILE A 1 135 ? 17.074 -9.333 -9.418 1.00 97.31 135 ILE A O 1
ATOM 984 N N . ASP A 1 136 ? 19.084 -9.510 -10.395 1.00 97.38 136 ASP A N 1
ATOM 985 C CA . ASP A 1 136 ? 19.820 -8.958 -9.255 1.00 97.38 136 ASP A CA 1
ATOM 986 C C . ASP A 1 136 ? 19.437 -7.492 -9.025 1.00 97.38 136 ASP A C 1
ATOM 988 O O . ASP A 1 136 ? 19.315 -7.027 -7.886 1.00 97.38 136 ASP A O 1
ATOM 992 N N . LEU A 1 137 ? 19.203 -6.760 -10.116 1.00 97.56 137 LEU A N 1
ATOM 993 C CA . LEU A 1 137 ? 18.727 -5.385 -10.067 1.00 97.56 137 LEU A CA 1
ATOM 994 C C . LEU A 1 137 ? 17.275 -5.298 -9.565 1.00 97.56 137 LEU A C 1
ATOM 996 O O . LEU A 1 137 ? 16.974 -4.450 -8.728 1.00 97.56 137 LEU A O 1
ATOM 1000 N N . ALA A 1 138 ? 16.391 -6.193 -10.006 1.00 98.19 138 ALA A N 1
ATOM 1001 C CA . ALA A 1 138 ? 14.984 -6.231 -9.620 1.00 98.19 138 ALA A CA 1
ATOM 1002 C C . ALA A 1 138 ? 14.813 -6.440 -8.109 1.00 98.19 138 ALA A C 1
ATOM 1004 O O . ALA A 1 138 ? 14.073 -5.697 -7.460 1.00 98.19 138 ALA A O 1
ATOM 1005 N N . PHE A 1 139 ? 15.536 -7.400 -7.522 1.00 97.88 139 PHE A N 1
ATOM 1006 C CA . PHE A 1 139 ? 15.494 -7.637 -6.076 1.00 97.88 139 PHE A CA 1
ATOM 1007 C C . PHE A 1 139 ? 16.155 -6.513 -5.272 1.00 97.88 139 PHE A C 1
ATOM 1009 O O . PHE A 1 139 ? 15.679 -6.187 -4.182 1.00 97.88 139 PHE A O 1
ATOM 1016 N N . ARG A 1 140 ? 17.202 -5.872 -5.810 1.00 97.56 140 ARG A N 1
ATOM 1017 C CA . ARG A 1 140 ? 17.798 -4.677 -5.196 1.00 97.56 140 ARG A CA 1
ATOM 1018 C C . ARG A 1 140 ? 16.787 -3.531 -5.126 1.00 97.56 140 ARG A C 1
ATOM 1020 O O . ARG A 1 140 ? 16.545 -3.012 -4.038 1.00 97.56 140 ARG A O 1
ATOM 1027 N N . ILE A 1 141 ? 16.149 -3.199 -6.252 1.00 98.00 141 ILE A N 1
ATOM 1028 C CA . ILE A 1 141 ? 15.095 -2.174 -6.326 1.00 98.00 141 ILE A CA 1
ATOM 1029 C C . ILE A 1 141 ? 13.970 -2.513 -5.352 1.00 98.00 141 ILE A C 1
ATOM 1031 O O . ILE A 1 141 ? 13.579 -1.671 -4.549 1.00 98.00 141 ILE A O 1
ATOM 1035 N N . ALA A 1 142 ? 13.473 -3.752 -5.375 1.00 97.75 142 ALA A N 1
ATOM 1036 C CA . ALA A 1 142 ? 12.368 -4.165 -4.520 1.00 97.75 142 ALA A CA 1
ATOM 1037 C C . ALA A 1 142 ? 12.698 -4.039 -3.025 1.00 97.75 142 ALA A C 1
ATOM 1039 O O . ALA A 1 142 ? 11.874 -3.547 -2.254 1.00 97.75 142 ALA A O 1
ATOM 1040 N N . GLY A 1 143 ? 13.909 -4.425 -2.613 1.00 97.06 143 GLY A N 1
ATOM 1041 C CA . GLY A 1 143 ? 14.375 -4.277 -1.235 1.00 97.06 143 GLY A CA 1
ATOM 1042 C C . GLY A 1 143 ? 14.401 -2.817 -0.772 1.00 97.06 143 GLY A C 1
ATOM 1043 O O . GLY A 1 143 ? 13.846 -2.496 0.283 1.00 97.06 143 GLY A O 1
ATOM 1044 N N . HIS A 1 144 ? 14.997 -1.924 -1.570 1.00 96.44 144 HIS A N 1
ATOM 1045 C CA . HIS A 1 144 ? 15.044 -0.491 -1.259 1.00 96.44 144 HIS A CA 1
ATOM 1046 C C . HIS A 1 144 ? 13.651 0.141 -1.257 1.00 96.44 144 HIS A C 1
ATOM 1048 O O . HIS A 1 144 ? 13.292 0.843 -0.310 1.00 96.44 144 HIS A O 1
ATOM 1054 N N . ALA A 1 145 ? 12.841 -0.162 -2.269 1.00 96.50 145 ALA A N 1
ATOM 1055 C CA . ALA A 1 145 ? 11.503 0.384 -2.430 1.00 96.50 145 ALA A CA 1
ATOM 1056 C C . ALA A 1 145 ? 10.569 -0.019 -1.291 1.00 96.50 145 ALA A C 1
ATOM 1058 O O . ALA A 1 145 ? 9.895 0.837 -0.721 1.00 96.50 145 ALA A O 1
ATOM 1059 N N . VAL A 1 146 ? 10.550 -1.301 -0.908 1.00 97.12 146 VAL A N 1
ATOM 1060 C CA . VAL A 1 146 ? 9.692 -1.769 0.187 1.00 97.12 146 VAL A CA 1
ATOM 1061 C C . VAL A 1 146 ? 10.121 -1.150 1.509 1.00 97.12 146 VAL A C 1
ATOM 1063 O O . VAL A 1 146 ? 9.267 -0.667 2.249 1.00 97.12 146 VAL A O 1
ATOM 1066 N N . ARG A 1 147 ? 11.427 -1.068 1.789 1.00 96.44 147 ARG A N 1
ATOM 1067 C CA . ARG A 1 147 ? 11.918 -0.379 2.988 1.00 96.44 147 ARG A CA 1
ATOM 1068 C C . ARG A 1 147 ? 11.476 1.087 3.021 1.00 96.44 147 ARG A C 1
ATOM 1070 O O . ARG A 1 147 ? 10.854 1.504 3.997 1.00 96.44 147 ARG A O 1
ATOM 1077 N N . ALA A 1 148 ? 11.748 1.841 1.956 1.00 95.56 148 ALA A N 1
ATOM 1078 C CA . ALA A 1 148 ? 11.381 3.253 1.861 1.00 95.56 148 ALA A CA 1
ATOM 1079 C C . ALA A 1 148 ? 9.861 3.456 1.973 1.00 95.56 148 ALA A C 1
ATOM 1081 O O . ALA A 1 148 ? 9.389 4.410 2.593 1.00 95.56 148 ALA A O 1
ATOM 1082 N N . ARG A 1 149 ? 9.070 2.534 1.414 1.00 96.06 149 ARG A N 1
ATOM 1083 C CA . ARG A 1 149 ? 7.610 2.573 1.486 1.00 96.06 149 ARG A CA 1
ATOM 1084 C C . ARG A 1 149 ? 7.081 2.254 2.883 1.00 96.06 149 ARG A C 1
ATOM 1086 O O . ARG A 1 149 ? 6.108 2.886 3.281 1.00 96.06 149 ARG A O 1
ATOM 1093 N N . ILE A 1 150 ? 7.691 1.333 3.636 1.00 96.75 150 ILE A N 1
ATOM 1094 C CA . ILE A 1 150 ? 7.329 1.078 5.043 1.00 96.75 150 ILE A CA 1
ATOM 1095 C C . ILE A 1 150 ? 7.551 2.343 5.873 1.00 96.75 150 ILE A C 1
ATOM 1097 O O . ILE A 1 150 ? 6.636 2.765 6.577 1.00 96.75 150 ILE A O 1
ATOM 1101 N N . GLU A 1 151 ? 8.732 2.958 5.756 1.00 95.56 151 GLU A N 1
ATOM 1102 C CA . GLU A 1 151 ? 9.069 4.208 6.451 1.00 95.56 151 GLU A CA 1
ATOM 1103 C C . GLU A 1 151 ? 8.034 5.297 6.106 1.00 95.56 151 GLU A C 1
ATOM 1105 O O . GLU A 1 151 ? 7.381 5.848 6.993 1.00 95.56 151 GLU A O 1
ATOM 1110 N N . ARG A 1 152 ? 7.751 5.491 4.811 1.00 94.75 152 ARG A N 1
ATOM 1111 C CA . ARG A 1 152 ? 6.756 6.460 4.328 1.00 94.75 152 ARG A CA 1
ATOM 1112 C C . ARG A 1 152 ? 5.330 6.170 4.798 1.00 94.75 152 ARG A C 1
ATOM 1114 O O . ARG A 1 152 ? 4.598 7.102 5.119 1.00 94.75 152 ARG A O 1
ATOM 1121 N N . LEU A 1 153 ? 4.909 4.906 4.820 1.00 95.56 153 LEU A N 1
ATOM 1122 C CA . LEU A 1 153 ? 3.582 4.512 5.298 1.00 95.56 153 LEU A CA 1
ATOM 1123 C C . LEU A 1 153 ? 3.428 4.813 6.784 1.00 95.56 153 LEU A C 1
ATOM 1125 O O . LEU A 1 153 ? 2.423 5.400 7.177 1.00 95.56 153 LEU A O 1
ATOM 1129 N N . VAL A 1 154 ? 4.416 4.440 7.598 1.00 96.88 154 VAL A N 1
ATOM 1130 C CA . VAL A 1 154 ? 4.399 4.701 9.041 1.00 96.88 154 VAL A CA 1
ATOM 1131 C C . VAL A 1 154 ? 4.366 6.205 9.306 1.00 96.88 154 VAL A C 1
ATOM 1133 O O . VAL A 1 154 ? 3.493 6.662 10.045 1.00 96.88 154 VAL A O 1
ATOM 1136 N N . ASP A 1 155 ? 5.227 6.979 8.645 1.00 95.88 155 ASP A N 1
ATOM 1137 C CA . ASP A 1 155 ? 5.253 8.438 8.775 1.00 95.88 155 ASP A CA 1
ATOM 1138 C C . ASP A 1 155 ? 3.924 9.069 8.347 1.00 95.88 155 ASP A C 1
ATOM 1140 O O . ASP A 1 155 ? 3.378 9.927 9.043 1.00 95.88 155 ASP A O 1
ATOM 1144 N N . HIS A 1 156 ? 3.348 8.616 7.229 1.00 96.06 156 HIS A N 1
ATOM 1145 C CA . HIS A 1 156 ? 2.069 9.129 6.752 1.00 96.06 156 HIS A CA 1
ATOM 1146 C C . HIS A 1 156 ? 0.933 8.823 7.734 1.00 96.06 156 HIS A C 1
ATOM 1148 O O . HIS A 1 156 ? 0.151 9.721 8.054 1.00 96.06 156 HIS A O 1
ATOM 1154 N N . VAL A 1 157 ? 0.866 7.594 8.256 1.00 97.12 157 VAL A N 1
ATOM 1155 C CA . VAL A 1 157 ? -0.130 7.193 9.258 1.00 97.12 157 VAL A CA 1
ATOM 1156 C C . VAL A 1 157 ? 0.017 8.045 10.514 1.00 97.12 157 VAL A C 1
ATOM 1158 O O . VAL A 1 157 ? -0.960 8.653 10.936 1.00 97.12 157 VAL A O 1
ATOM 1161 N N . LEU A 1 158 ? 1.223 8.162 11.074 1.00 96.62 158 LEU A N 1
ATOM 1162 C CA . LEU A 1 158 ? 1.463 8.918 12.308 1.00 96.62 158 LEU A CA 1
ATOM 1163 C C . LEU A 1 158 ? 1.285 10.433 12.124 1.00 96.62 158 LEU A C 1
ATOM 1165 O O . LEU A 1 158 ? 0.893 11.119 13.064 1.00 96.62 158 LEU A O 1
ATOM 1169 N N . SER A 1 159 ? 1.488 10.965 10.915 1.00 96.12 159 SER A N 1
ATOM 1170 C CA . SER A 1 159 ? 1.174 12.369 10.608 1.00 96.12 159 SER A CA 1
ATOM 1171 C C . SER A 1 159 ? -0.331 12.669 10.610 1.00 96.12 159 SER A C 1
ATOM 1173 O O . SER A 1 159 ? -0.733 13.814 10.812 1.00 96.12 159 SER A O 1
ATOM 1175 N N . ARG A 1 160 ? -1.170 11.651 10.365 1.00 96.88 160 ARG A N 1
ATOM 1176 C CA . ARG A 1 160 ? -2.636 11.765 10.289 1.00 96.88 160 ARG A CA 1
ATOM 1177 C C . ARG A 1 160 ? -3.347 11.267 11.541 1.00 96.88 160 ARG A C 1
ATOM 1179 O O . ARG A 1 160 ? -4.408 11.784 11.862 1.00 96.88 160 ARG A O 1
ATOM 1186 N N . VAL A 1 161 ? -2.760 10.292 12.226 1.00 97.50 161 VAL A N 1
ATOM 1187 C CA . VAL A 1 161 ? -3.306 9.614 13.404 1.00 97.50 161 VAL A CA 1
ATOM 1188 C C . VAL A 1 161 ? -2.184 9.475 14.447 1.00 97.50 161 VAL A C 1
ATOM 1190 O O . VAL A 1 161 ? -1.633 8.388 14.629 1.00 97.50 161 VAL A O 1
ATOM 1193 N N . PRO A 1 162 ? -1.783 10.566 15.128 1.00 96.44 162 PRO A N 1
ATOM 1194 C CA . PRO A 1 162 ? -0.565 10.580 15.950 1.00 96.44 162 PRO A CA 1
ATOM 1195 C C . PRO A 1 162 ? -0.560 9.605 17.134 1.00 96.44 162 PRO A C 1
ATOM 1197 O O . PRO A 1 162 ? 0.506 9.274 17.647 1.00 96.44 162 PRO A O 1
ATOM 1200 N N . GLN A 1 163 ? -1.738 9.160 17.581 1.00 94.50 163 GLN A N 1
ATOM 1201 C CA . GLN A 1 163 ? -1.896 8.203 18.684 1.00 94.50 163 GLN A CA 1
ATOM 1202 C C . GLN A 1 163 ? -2.000 6.744 18.212 1.00 94.50 163 GLN A C 1
ATOM 1204 O O . GLN A 1 163 ? -2.084 5.829 19.031 1.00 94.50 163 GLN A O 1
ATOM 1209 N N . ALA A 1 164 ? -1.976 6.495 16.900 1.00 95.50 164 ALA A N 1
ATOM 1210 C CA . ALA A 1 164 ? -2.096 5.145 16.377 1.00 95.50 164 ALA A CA 1
ATOM 1211 C C . ALA A 1 164 ? -0.879 4.274 16.724 1.00 95.50 164 ALA A C 1
ATOM 1213 O O . ALA A 1 164 ? 0.276 4.685 16.614 1.00 95.50 164 ALA A O 1
ATOM 1214 N N . GLN A 1 165 ? -1.145 3.008 17.044 1.00 95.38 165 GLN A N 1
ATOM 1215 C CA . GLN A 1 165 ? -0.125 1.960 17.092 1.00 95.38 165 GLN A CA 1
ATOM 1216 C C . GLN A 1 165 ? -0.098 1.252 15.733 1.00 95.38 165 GLN A C 1
ATOM 1218 O O . GLN A 1 165 ? -0.987 0.464 15.408 1.00 95.38 165 GLN A O 1
ATOM 1223 N N . VAL A 1 166 ? 0.893 1.558 14.898 1.00 96.06 166 VAL A N 1
ATOM 1224 C CA . VAL A 1 166 ? 0.926 1.054 13.517 1.00 96.06 166 VAL A CA 1
ATOM 1225 C C . VAL A 1 166 ? 1.421 -0.393 13.473 1.00 96.06 166 VAL A C 1
ATOM 1227 O O . VAL A 1 166 ? 2.521 -0.699 13.925 1.00 96.06 166 VAL A O 1
ATOM 1230 N N . VAL A 1 167 ? 0.616 -1.278 12.886 1.00 96.56 167 VAL A N 1
ATOM 1231 C CA . VAL A 1 167 ? 1.002 -2.639 12.501 1.00 96.56 167 VAL A CA 1
ATOM 1232 C C . VAL A 1 167 ? 1.178 -2.666 10.990 1.00 96.56 167 VAL A C 1
ATOM 1234 O O . VAL A 1 167 ? 0.219 -2.450 10.251 1.00 96.56 167 VAL A O 1
ATOM 1237 N N . VAL A 1 168 ? 2.393 -2.950 10.527 1.00 96.50 168 VAL A N 1
ATOM 1238 C CA . VAL A 1 168 ? 2.676 -3.140 9.101 1.00 96.50 168 VAL A CA 1
ATOM 1239 C C . VAL A 1 168 ? 2.663 -4.631 8.793 1.00 96.50 168 VAL A C 1
ATOM 1241 O O . VAL A 1 168 ? 3.350 -5.411 9.450 1.00 96.50 168 VAL A O 1
ATOM 1244 N N . PHE A 1 169 ? 1.869 -5.025 7.804 1.00 96.12 169 PHE A N 1
ATOM 1245 C CA . PHE A 1 169 ? 1.777 -6.395 7.316 1.00 96.12 169 PHE A CA 1
ATOM 1246 C C . PHE A 1 169 ? 2.432 -6.483 5.938 1.00 96.12 169 PHE A C 1
ATOM 1248 O O . PHE A 1 169 ? 2.069 -5.722 5.043 1.00 96.12 169 PHE A O 1
ATOM 1255 N N . LEU A 1 170 ? 3.409 -7.378 5.783 1.00 96.06 170 LEU A N 1
ATOM 1256 C CA . LEU A 1 170 ? 4.080 -7.609 4.505 1.00 96.06 170 LEU A CA 1
ATOM 1257 C C . LEU A 1 170 ? 3.501 -8.849 3.831 1.00 96.06 170 LEU A C 1
ATOM 1259 O O . LEU A 1 170 ? 3.604 -9.951 4.366 1.00 96.06 170 LEU A O 1
ATOM 1263 N N . ASP A 1 171 ? 2.893 -8.646 2.667 1.00 94.94 171 ASP A N 1
ATOM 1264 C CA . ASP A 1 171 ? 2.249 -9.696 1.885 1.00 94.94 171 ASP A CA 1
ATOM 1265 C C . ASP A 1 171 ? 3.216 -10.271 0.845 1.00 94.94 171 ASP A C 1
ATOM 1267 O O . ASP A 1 171 ? 3.690 -9.554 -0.038 1.00 94.94 171 ASP A O 1
ATOM 1271 N N . GLU A 1 172 ? 3.483 -11.577 0.934 1.00 95.94 172 GLU A N 1
ATOM 1272 C CA . GLU A 1 172 ? 4.447 -12.285 0.080 1.00 95.94 172 GLU A CA 1
ATOM 1273 C C . GLU A 1 172 ? 3.857 -13.554 -0.564 1.00 95.94 172 GLU A C 1
ATOM 1275 O O . GLU A 1 172 ? 4.306 -14.669 -0.282 1.00 95.94 172 GLU A O 1
ATOM 1280 N N . PRO A 1 173 ? 2.832 -13.430 -1.429 1.00 92.88 173 PRO A N 1
ATOM 1281 C CA . PRO A 1 173 ? 2.207 -14.585 -2.073 1.00 92.88 173 PRO A CA 1
ATOM 1282 C C . PRO A 1 173 ? 3.166 -15.368 -2.982 1.00 92.88 173 PRO A C 1
ATOM 1284 O O . PRO A 1 173 ? 2.916 -16.537 -3.248 1.00 92.88 173 PRO A O 1
ATOM 1287 N N . ALA A 1 174 ? 4.261 -14.759 -3.447 1.00 87.81 174 ALA A N 1
ATOM 1288 C CA . ALA A 1 174 ? 5.225 -15.426 -4.319 1.00 87.81 174 ALA A CA 1
ATOM 1289 C C . ALA A 1 174 ? 6.161 -16.417 -3.593 1.00 87.81 174 ALA A C 1
ATOM 1291 O O . ALA A 1 174 ? 6.953 -17.088 -4.249 1.00 87.81 174 ALA A O 1
ATOM 1292 N N . MET A 1 175 ? 6.089 -16.510 -2.258 1.00 85.50 175 MET A N 1
ATOM 1293 C CA . MET A 1 175 ? 6.830 -17.503 -1.464 1.00 85.50 175 MET A CA 1
ATOM 1294 C C . MET A 1 175 ? 6.055 -18.818 -1.236 1.00 85.50 175 MET A C 1
ATOM 1296 O O . MET A 1 175 ? 6.541 -19.677 -0.496 1.00 85.50 175 MET A O 1
ATOM 1300 N N . GLY A 1 176 ? 4.847 -18.949 -1.801 1.00 61.03 176 GLY A N 1
ATOM 1301 C CA . GLY A 1 176 ? 3.934 -20.087 -1.614 1.00 61.03 176 GLY A CA 1
ATOM 1302 C C . GLY A 1 176 ? 3.934 -21.116 -2.736 1.00 61.03 176 GLY A C 1
ATOM 1303 O O . GLY A 1 176 ? 4.435 -20.813 -3.841 1.00 61.03 176 GLY A O 1
#